Protein AF-E1X5L3-F1 (afdb_monomer_lite)

Secondary structure (DSSP, 8-state):
------HHHHHHHHHHHHHHHHHHHHHHHHHHHHHHHHHHHHHHHHHHHHHHHHHHHHHHHHHHHHHHHHHHHHHHHHTSS-HHHHHHHHHHHHHHHHHHHHHHHHHHHHHHT-TTB-HHHHHHHHHT-SB-EEETTEE-B-TTSPBPB---S-EEEEE-BSS---TTS----EEEEE----SSSS------EEEE-

Organism: Halobacteriovorax marinus (strain ATCC BAA-682 / DSM 15412 / SJ) (NCBI:txid862908)

Radius of gyration: 29.89 Å; chains: 1; bounding box: 65×26×114 Å

pLDDT: mean 73.31, std 17.83, range [34.31, 95.81]

Sequence (197 aa):
MNMKLDQRGSTQLLLCLFLLMALSGISAITVKKLIYLHKNRLRLHSLICMRKSHFFQAKFINQINSTNKHIRISYYASLLPIPSVSSAAKTSLTILKAKQQINLISFYRDIYKVEECSKVTKINIFSSSFYQLKSKFIFMRNIDHTTRVSIKKQVKFRYFTSGKLSFKTPPVIFKSSFKLDNRFDIRPKVFTKVYEL

Structure (mmCIF, N/CA/C/O backbone):
data_AF-E1X5L3-F1
#
_entry.id   AF-E1X5L3-F1
#
loop_
_atom_site.group_PDB
_atom_site.id
_atom_site.type_symbol
_atom_site.label_atom_id
_atom_site.label_alt_id
_atom_site.label_comp_id
_atom_site.label_asym_id
_atom_site.label_entity_id
_atom_site.label_seq_id
_atom_site.pdbx_PDB_ins_code
_atom_site.Cartn_x
_atom_site.Cartn_y
_atom_site.Cartn_z
_atom_site.occupancy
_atom_site.B_iso_or_equiv
_atom_site.auth_seq_id
_atom_site.auth_comp_id
_atom_site.auth_asym_id
_atom_site.auth_atom_id
_atom_site.pdbx_PDB_model_num
ATOM 1 N N . MET A 1 1 ? -47.637 0.386 80.414 1.00 36.91 1 MET A N 1
ATOM 2 C CA . MET A 1 1 ? -46.289 0.924 80.133 1.00 36.91 1 MET A CA 1
ATOM 3 C C . MET A 1 1 ? -46.169 1.048 78.616 1.00 36.91 1 MET A C 1
ATOM 5 O O . MET A 1 1 ? -45.872 0.071 77.947 1.00 36.91 1 MET A O 1
ATOM 9 N N . ASN A 1 2 ? -46.565 2.196 78.055 1.00 36.69 2 ASN A N 1
ATOM 10 C CA . ASN A 1 2 ? -46.566 2.414 76.604 1.00 36.69 2 ASN A CA 1
ATOM 11 C C . ASN A 1 2 ? -45.150 2.779 76.156 1.00 36.69 2 ASN A C 1
ATOM 13 O O . ASN A 1 2 ? -44.706 3.905 76.377 1.00 36.69 2 ASN A O 1
ATOM 17 N N . MET A 1 3 ? -44.443 1.837 75.529 1.00 40.88 3 MET A N 1
ATOM 18 C CA . MET A 1 3 ? -43.225 2.149 74.783 1.00 40.88 3 MET A CA 1
ATOM 19 C C . MET A 1 3 ? -43.617 3.001 73.572 1.00 40.88 3 MET A C 1
ATOM 21 O O . MET A 1 3 ? -44.202 2.503 72.612 1.00 40.88 3 MET A O 1
ATOM 25 N N . LYS A 1 4 ? -43.311 4.302 73.615 1.00 45.94 4 LYS A N 1
ATOM 26 C CA . LYS A 1 4 ? -43.260 5.127 72.404 1.00 45.94 4 LYS A CA 1
ATOM 27 C C . LYS A 1 4 ? -42.078 4.623 71.577 1.00 45.94 4 LYS A C 1
ATOM 29 O O . LYS A 1 4 ? -40.933 4.892 71.919 1.00 45.94 4 LYS A O 1
ATOM 34 N N . LEU A 1 5 ? -42.364 3.844 70.535 1.00 54.50 5 LEU A N 1
ATOM 35 C CA . LEU A 1 5 ? -41.366 3.445 69.548 1.00 54.50 5 LEU A CA 1
ATOM 36 C C . LEU A 1 5 ? -40.806 4.698 68.869 1.00 54.50 5 LEU A C 1
ATOM 38 O O . LEU A 1 5 ? -41.554 5.494 68.299 1.00 54.50 5 LEU A O 1
ATOM 42 N N . ASP A 1 6 ? -39.488 4.849 68.930 1.00 55.88 6 ASP A N 1
ATOM 43 C CA . ASP A 1 6 ? -38.720 5.942 68.338 1.00 55.88 6 ASP A CA 1
ATOM 44 C C . ASP A 1 6 ? -38.686 5.801 66.799 1.00 55.88 6 ASP A C 1
ATOM 46 O O . ASP A 1 6 ? -37.698 5.421 66.173 1.00 55.88 6 ASP A O 1
ATOM 50 N N . GLN A 1 7 ? -39.830 6.035 66.153 1.00 56.09 7 GLN A N 1
ATOM 51 C CA . GLN A 1 7 ? -40.018 5.817 64.714 1.00 56.09 7 GLN A CA 1
ATOM 52 C C . GLN A 1 7 ? -39.235 6.814 63.841 1.00 56.09 7 GLN A C 1
ATOM 54 O O . GLN A 1 7 ? -38.927 6.504 62.690 1.00 56.09 7 GLN A O 1
ATOM 59 N N . ARG A 1 8 ? -38.857 7.986 64.378 1.00 57.69 8 ARG A N 1
ATOM 60 C CA . ARG A 1 8 ? -38.196 9.061 63.612 1.00 57.69 8 ARG A CA 1
ATOM 61 C C . ARG A 1 8 ? -36.804 8.663 63.100 1.00 57.69 8 ARG A C 1
ATOM 63 O O . ARG A 1 8 ? -36.499 8.915 61.933 1.00 57.69 8 ARG A O 1
ATOM 70 N N . GLY A 1 9 ? -36.001 7.980 63.922 1.00 59.72 9 GLY A N 1
ATOM 71 C CA . GLY A 1 9 ? -34.661 7.511 63.536 1.00 59.72 9 GLY A CA 1
ATOM 72 C C . GLY A 1 9 ? -34.690 6.374 62.507 1.00 59.72 9 GLY A C 1
ATOM 73 O O . GLY A 1 9 ? -33.891 6.354 61.572 1.00 59.72 9 GLY A O 1
ATOM 74 N N . SER A 1 10 ? -35.672 5.471 62.619 1.00 66.31 10 SER A N 1
ATOM 75 C CA . SER A 1 10 ? -35.870 4.362 61.675 1.00 66.31 10 SER A CA 1
ATOM 76 C C . SER A 1 10 ? -36.273 4.861 60.284 1.00 66.31 10 SER A C 1
ATOM 78 O O . SER A 1 10 ? -35.699 4.430 59.284 1.00 66.31 10 SER A O 1
ATOM 80 N N . THR A 1 11 ? -37.181 5.842 60.204 1.00 72.06 11 THR A N 1
ATOM 81 C CA . THR A 1 11 ? -37.596 6.427 58.919 1.00 72.06 11 THR A CA 1
ATOM 82 C C . THR A 1 11 ? -36.478 7.204 58.224 1.00 72.06 11 THR A C 1
ATOM 84 O O . THR A 1 11 ? -36.368 7.128 57.003 1.00 72.06 11 THR A O 1
ATOM 87 N N . GLN A 1 12 ? -35.606 7.896 58.969 1.00 76.19 12 GLN A N 1
ATOM 88 C CA . GLN A 1 12 ? -34.450 8.598 58.395 1.00 76.19 12 GLN A CA 1
ATOM 89 C C . GLN A 1 12 ? -33.398 7.633 57.842 1.00 76.19 12 GLN A C 1
ATOM 91 O O . GLN A 1 12 ? -32.874 7.864 56.752 1.00 76.19 12 GLN A O 1
ATOM 96 N N . LEU A 1 13 ? -33.124 6.529 58.545 1.00 75.50 13 LEU A N 1
ATOM 97 C CA . LEU A 1 13 ? -32.227 5.477 58.059 1.00 75.50 13 LEU A CA 1
ATOM 98 C C . LEU A 1 13 ? -32.749 4.842 56.767 1.00 75.50 13 LEU A C 1
ATOM 100 O O . LEU A 1 13 ? -31.985 4.663 55.821 1.00 75.50 13 LEU A O 1
ATOM 104 N N . LEU A 1 14 ? -34.051 4.561 56.702 1.00 80.31 14 LEU A N 1
ATOM 105 C CA . LEU A 1 14 ? -34.701 3.968 55.532 1.00 80.31 14 LEU A CA 1
ATOM 106 C C . LEU A 1 14 ? -34.664 4.923 54.325 1.00 80.31 14 LEU A C 1
ATOM 108 O O . LEU A 1 14 ? -34.368 4.500 53.206 1.00 80.31 14 LEU A O 1
ATOM 112 N N . LEU A 1 15 ? -34.869 6.224 54.559 1.00 83.44 15 LEU A N 1
ATOM 113 C CA . LEU A 1 15 ? -34.783 7.261 53.529 1.00 83.44 15 LEU A CA 1
ATOM 114 C C . LEU A 1 15 ? -33.346 7.439 53.014 1.00 83.44 15 LEU A C 1
ATOM 116 O O . LEU A 1 15 ? -33.141 7.505 51.805 1.00 83.44 15 LEU A O 1
ATOM 120 N N . CYS A 1 16 ? -32.346 7.426 53.905 1.00 82.81 16 CYS A N 1
ATOM 121 C CA . CYS A 1 16 ? -30.925 7.419 53.535 1.00 82.81 16 CYS A CA 1
ATOM 122 C C . CYS A 1 16 ? -30.548 6.177 52.718 1.00 82.81 16 CYS A C 1
ATOM 124 O O . CYS A 1 16 ? -29.822 6.292 51.731 1.00 82.81 16 CYS A O 1
ATOM 126 N N . LEU A 1 17 ? -31.064 5.000 53.088 1.00 83.19 17 LEU A N 1
ATOM 127 C CA . LEU A 1 17 ? -30.819 3.756 52.359 1.00 83.19 17 LEU A CA 1
ATOM 128 C C . LEU A 1 17 ? -31.402 3.819 50.940 1.00 83.19 17 LEU A C 1
ATOM 130 O O . LEU A 1 17 ? -30.717 3.473 49.978 1.00 83.19 17 LEU A O 1
ATOM 134 N N . PHE A 1 18 ? -32.635 4.319 50.793 1.00 85.50 18 PHE A N 1
ATOM 135 C CA . PHE A 1 18 ? -33.251 4.548 49.483 1.00 85.50 18 PHE A CA 1
ATOM 136 C C . PHE A 1 18 ? -32.476 5.569 48.654 1.00 85.50 18 PHE A C 1
ATOM 138 O O . PHE A 1 18 ? -32.279 5.349 47.460 1.00 85.50 18 PHE A O 1
ATOM 145 N N . LEU A 1 19 ? -31.997 6.653 49.271 1.00 86.44 19 LEU A N 1
ATOM 146 C CA . LEU A 1 19 ? -31.211 7.671 48.578 1.00 86.44 19 LEU A CA 1
ATOM 147 C C . LEU A 1 19 ? -29.878 7.103 48.080 1.00 86.44 19 LEU A C 1
ATOM 149 O O . LEU A 1 19 ? -29.518 7.327 46.929 1.00 86.44 19 LEU A O 1
ATOM 153 N N . LEU A 1 20 ? -29.181 6.313 48.903 1.00 86.19 20 LEU A N 1
ATOM 154 C CA . LEU A 1 20 ? -27.943 5.617 48.532 1.00 86.19 20 LEU A CA 1
ATOM 155 C C . LEU A 1 20 ? -28.173 4.585 47.419 1.00 86.19 20 LEU A C 1
ATOM 157 O O . LEU A 1 20 ? -27.380 4.504 46.478 1.00 86.19 20 LEU A O 1
ATOM 161 N N . MET A 1 21 ? -29.269 3.825 47.477 1.00 84.38 21 MET A N 1
ATOM 162 C CA . MET A 1 21 ? -29.649 2.873 46.425 1.00 84.38 21 MET A CA 1
ATOM 163 C C . MET A 1 21 ? -30.023 3.580 45.115 1.00 84.38 21 MET A C 1
ATOM 165 O O . MET A 1 21 ? -29.607 3.155 44.038 1.00 84.38 21 MET A O 1
ATOM 169 N N . ALA A 1 22 ? -30.731 4.708 45.185 1.00 82.69 22 ALA A N 1
ATOM 170 C CA . ALA A 1 22 ? -31.053 5.519 44.015 1.00 82.69 22 ALA A CA 1
ATOM 171 C C . ALA A 1 22 ? -29.793 6.156 43.401 1.00 82.69 22 ALA A C 1
ATOM 173 O O . ALA A 1 22 ? -29.593 6.072 42.188 1.00 82.69 22 ALA A O 1
ATOM 174 N N . LEU A 1 23 ? -28.899 6.729 44.218 1.00 84.12 23 LEU A N 1
ATOM 175 C CA . LEU A 1 23 ? -27.640 7.322 43.750 1.00 84.12 23 LEU A CA 1
ATOM 176 C C . LEU A 1 23 ? -26.708 6.270 43.132 1.00 84.12 23 LEU A C 1
ATOM 178 O O . LEU A 1 23 ? -26.109 6.506 42.079 1.00 84.12 23 LEU A O 1
ATOM 182 N N . SER A 1 24 ? -26.587 5.097 43.759 1.00 83.50 24 SER A N 1
ATOM 183 C CA . SER A 1 24 ? -25.789 3.982 43.228 1.00 83.50 24 SER A CA 1
ATOM 184 C C . SER A 1 24 ? -26.387 3.418 41.933 1.00 83.50 24 SER A C 1
ATOM 186 O O . SER A 1 24 ? -25.654 3.167 40.978 1.00 83.50 24 SER A O 1
ATOM 188 N N . GLY A 1 25 ? -27.716 3.324 41.829 1.00 82.88 25 GLY A N 1
ATOM 189 C CA . GLY A 1 25 ? -28.404 2.944 40.594 1.00 82.88 25 GLY A CA 1
ATOM 190 C C . GLY A 1 25 ? -28.170 3.936 39.448 1.00 82.88 25 GLY A C 1
ATOM 191 O O . GLY A 1 25 ? -27.780 3.540 38.346 1.00 82.88 25 GLY A O 1
ATOM 192 N N . ILE A 1 26 ? -28.341 5.239 39.699 1.00 85.19 26 ILE A N 1
ATOM 193 C CA . ILE A 1 26 ? -28.130 6.299 38.696 1.00 85.19 26 ILE A CA 1
ATOM 194 C C . ILE A 1 26 ? -26.655 6.364 38.270 1.00 85.19 26 ILE A C 1
ATOM 196 O O . ILE A 1 26 ? -26.355 6.468 37.074 1.00 85.19 26 ILE A O 1
ATOM 200 N N . SER A 1 27 ? -25.721 6.258 39.218 1.00 79.44 27 SER A N 1
ATOM 201 C CA . SER A 1 27 ? -24.283 6.235 38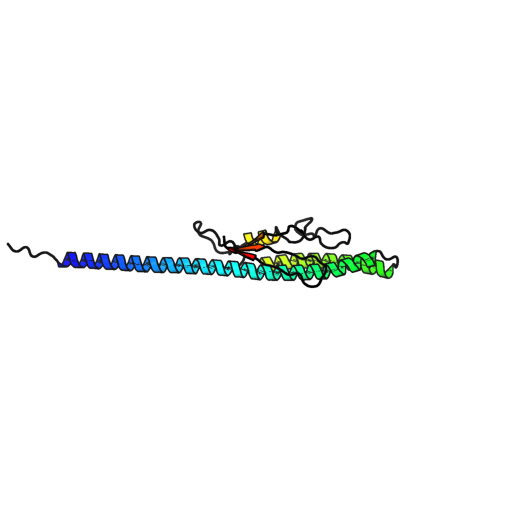.916 1.00 79.44 27 SER A CA 1
ATOM 202 C C . SER A 1 27 ? -23.887 4.993 38.108 1.00 79.44 27 SER A C 1
ATOM 204 O O . SER A 1 27 ? -23.177 5.115 37.110 1.00 79.44 27 SER A O 1
ATOM 206 N N . ALA A 1 28 ? -24.426 3.810 38.414 1.00 81.94 28 ALA A N 1
ATOM 207 C CA . ALA A 1 28 ? -24.197 2.608 37.612 1.00 81.94 28 ALA A CA 1
ATOM 208 C C . ALA A 1 28 ? -24.713 2.755 36.165 1.00 81.94 28 ALA A C 1
ATOM 210 O O . ALA A 1 28 ? -24.016 2.395 35.209 1.00 81.94 28 ALA A O 1
ATOM 211 N N . ILE A 1 29 ? -25.908 3.330 35.972 1.00 82.94 29 ILE A N 1
ATOM 212 C CA . ILE A 1 29 ? -26.491 3.567 34.639 1.00 82.94 29 ILE A CA 1
ATOM 213 C C . ILE A 1 29 ? -25.656 4.576 33.840 1.00 82.94 29 ILE A C 1
ATOM 215 O O . ILE A 1 29 ? -25.380 4.357 32.655 1.00 82.94 29 ILE A O 1
ATOM 219 N N . THR A 1 30 ? -25.245 5.679 34.465 1.00 80.25 30 THR A N 1
ATOM 220 C CA . THR A 1 30 ? -24.438 6.723 33.813 1.00 80.25 30 THR A CA 1
ATOM 221 C C . THR A 1 30 ? -23.048 6.214 33.441 1.00 80.25 30 THR A C 1
ATOM 223 O O . THR A 1 30 ? -22.630 6.403 32.297 1.00 80.25 30 THR A O 1
ATOM 226 N N . VAL A 1 31 ? -22.376 5.469 34.327 1.00 78.19 31 VAL A N 1
ATOM 227 C CA . VAL A 1 31 ? -21.096 4.801 34.031 1.00 78.19 31 VAL A CA 1
ATOM 228 C C . VAL A 1 31 ? -21.248 3.820 32.865 1.00 78.19 31 VAL A C 1
ATOM 230 O O . VAL A 1 31 ? -20.445 3.847 31.931 1.00 78.19 31 VAL A O 1
ATOM 233 N N . LYS A 1 32 ? -22.314 3.007 32.838 1.00 79.06 32 LYS A N 1
ATOM 234 C CA . LYS A 1 32 ? -22.588 2.080 31.726 1.00 79.06 32 LYS A CA 1
ATOM 235 C C . LYS A 1 32 ? -22.778 2.812 30.391 1.00 79.06 32 LYS A C 1
ATOM 237 O O . LYS A 1 32 ? -22.215 2.388 29.379 1.00 79.06 32 LYS A O 1
ATOM 242 N N . LYS A 1 33 ? -23.525 3.924 30.372 1.00 79.62 33 LYS A N 1
ATOM 243 C CA . LYS A 1 33 ? -23.703 4.764 29.171 1.00 79.62 33 LYS A CA 1
ATOM 244 C C . LYS A 1 33 ? -22.386 5.402 28.713 1.00 79.62 33 LYS A C 1
ATOM 246 O O . LYS A 1 33 ? -22.101 5.391 27.517 1.00 79.62 33 LYS A O 1
ATOM 251 N N . LEU A 1 34 ? -21.565 5.895 29.642 1.00 75.06 34 LEU A N 1
ATOM 252 C CA . LEU A 1 34 ? -20.234 6.447 29.361 1.00 75.06 34 LEU A CA 1
ATOM 253 C C . LEU A 1 34 ? -19.298 5.408 28.730 1.00 75.06 34 LEU A C 1
ATOM 255 O O . LEU A 1 34 ? -18.660 5.696 27.717 1.00 75.06 34 LEU A O 1
ATOM 259 N N . ILE A 1 35 ? -19.265 4.186 29.271 1.00 75.88 35 ILE A N 1
ATOM 260 C CA . ILE A 1 35 ? -18.484 3.071 28.711 1.00 75.88 35 ILE A CA 1
ATOM 261 C C . ILE A 1 35 ? -18.945 2.757 27.280 1.00 75.88 35 ILE A C 1
ATOM 263 O O . ILE A 1 35 ? -18.114 2.608 26.380 1.00 75.88 35 ILE A O 1
ATOM 267 N N . TYR A 1 36 ? -20.259 2.693 27.045 1.00 75.56 36 TYR A N 1
ATOM 268 C CA . TYR A 1 36 ? -20.819 2.426 25.718 1.00 75.56 36 TYR A CA 1
ATOM 269 C C . TYR A 1 36 ? -20.461 3.523 24.702 1.00 75.56 36 TYR A C 1
ATOM 271 O O . TYR A 1 36 ? -20.018 3.226 23.590 1.00 75.56 36 TYR A O 1
ATOM 279 N N . LEU A 1 37 ? -20.579 4.793 25.095 1.00 75.25 37 LEU A N 1
ATOM 280 C CA . LEU A 1 37 ? -20.229 5.937 24.253 1.00 75.25 37 LEU A CA 1
ATOM 281 C C . LEU A 1 37 ? -18.731 5.949 23.921 1.00 75.25 37 LEU A C 1
ATOM 283 O O . LEU A 1 37 ? -18.356 6.143 22.763 1.00 75.25 37 LEU A O 1
ATOM 287 N N . HIS A 1 38 ? -17.873 5.663 24.904 1.00 76.31 38 HIS A N 1
ATOM 288 C CA . HIS A 1 38 ? -16.433 5.545 24.692 1.00 76.31 38 HIS A CA 1
ATOM 289 C C . HIS A 1 38 ? -16.093 4.415 23.707 1.00 76.31 38 HIS A C 1
ATOM 291 O O . HIS A 1 38 ? -15.350 4.636 22.748 1.00 76.31 38 HIS A O 1
ATOM 297 N N . LYS A 1 39 ? -16.697 3.230 23.874 1.00 71.12 39 LYS A N 1
ATOM 298 C CA . LYS A 1 39 ? -16.517 2.088 22.961 1.00 71.12 39 LYS A CA 1
ATOM 299 C C . LYS A 1 39 ? -16.941 2.432 21.528 1.00 71.12 39 LYS A C 1
ATOM 301 O O . LYS A 1 39 ? -16.201 2.144 20.587 1.00 71.12 39 LYS A O 1
ATOM 306 N N . ASN A 1 40 ? -18.080 3.102 21.355 1.00 72.38 40 ASN A N 1
ATOM 307 C CA . ASN A 1 40 ? -18.564 3.521 20.037 1.00 72.38 40 ASN A CA 1
ATOM 308 C C . ASN A 1 40 ? -17.672 4.579 19.384 1.00 72.38 4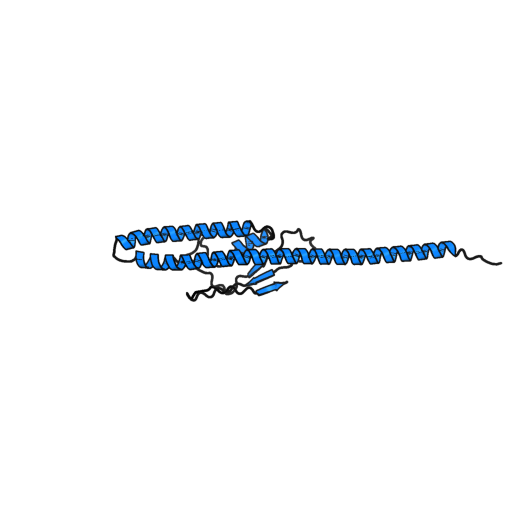0 ASN A C 1
ATOM 310 O O . ASN A 1 40 ? -17.418 4.507 18.182 1.00 72.38 40 ASN A O 1
ATOM 314 N N . ARG A 1 41 ? -17.131 5.521 20.163 1.00 76.88 41 ARG A N 1
ATOM 315 C CA . ARG A 1 41 ? -16.164 6.503 19.661 1.00 76.88 41 ARG A CA 1
ATOM 316 C C . ARG A 1 41 ? -14.885 5.825 19.169 1.00 76.88 41 ARG A C 1
ATOM 318 O O . ARG A 1 41 ? -14.412 6.135 18.077 1.00 76.88 41 ARG A O 1
ATOM 325 N N . LEU A 1 42 ? -14.348 4.866 19.926 1.00 70.81 42 LEU A N 1
ATOM 326 C CA . LEU A 1 42 ? -13.178 4.081 19.510 1.00 70.81 42 LEU A CA 1
ATOM 327 C C . LEU A 1 42 ? -13.455 3.295 18.219 1.00 70.81 42 LEU A C 1
ATOM 329 O O . LEU A 1 42 ? -12.643 3.338 17.293 1.00 70.81 42 LEU A O 1
ATOM 333 N N . ARG A 1 43 ? -14.624 2.648 18.129 1.00 67.81 43 ARG A N 1
ATOM 334 C CA . ARG A 1 43 ? -15.085 1.929 16.932 1.00 67.81 43 ARG A CA 1
ATOM 335 C C . ARG A 1 43 ? -15.151 2.845 15.709 1.00 67.81 43 ARG A C 1
ATOM 337 O O . ARG A 1 43 ? -14.641 2.486 14.648 1.00 67.81 43 ARG A O 1
ATOM 344 N N . LEU A 1 44 ? -15.726 4.036 15.864 1.00 76.12 44 LEU A N 1
ATOM 345 C CA . LEU A 1 44 ? -15.814 5.036 14.803 1.00 76.12 44 LEU A CA 1
ATOM 346 C C . LEU A 1 44 ? -14.423 5.469 14.317 1.00 76.12 44 LEU A C 1
ATOM 348 O O . LEU A 1 44 ? -14.178 5.467 13.113 1.00 76.12 44 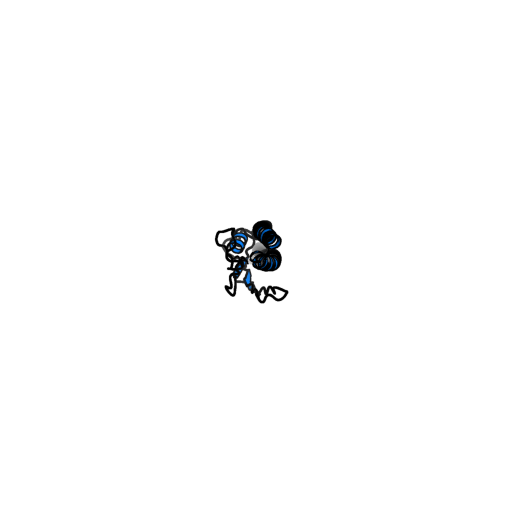LEU A O 1
ATOM 352 N N . HIS A 1 45 ? -13.486 5.765 15.224 1.00 76.75 45 HIS A N 1
ATOM 353 C CA . HIS A 1 45 ? -12.114 6.126 14.843 1.00 76.75 45 HIS A CA 1
ATOM 354 C C . HIS A 1 45 ? -11.408 5.008 14.068 1.00 76.75 45 HIS A C 1
ATOM 356 O O . HIS A 1 45 ? -10.758 5.273 13.056 1.00 76.75 45 HIS A O 1
ATOM 362 N N . SER A 1 46 ? -11.563 3.749 14.486 1.00 72.25 46 SER A N 1
ATOM 363 C CA . SER A 1 46 ? -10.988 2.617 13.755 1.00 72.25 46 SER A CA 1
ATOM 364 C C . SER A 1 46 ? -11.615 2.432 12.366 1.00 72.25 46 SER A C 1
ATOM 366 O O . SER A 1 46 ? -10.885 2.157 11.412 1.00 72.25 46 SER A O 1
ATOM 368 N N . LEU A 1 47 ? -12.924 2.662 12.212 1.00 74.81 47 LEU A N 1
ATOM 369 C CA . LEU A 1 47 ? -13.594 2.662 10.904 1.00 74.81 47 LEU A CA 1
ATOM 370 C C . LEU A 1 47 ? -13.105 3.801 9.998 1.00 74.81 47 LEU A C 1
ATOM 372 O O . LEU A 1 47 ? -12.848 3.574 8.814 1.00 74.81 47 LEU A O 1
ATOM 376 N N . ILE A 1 48 ? -12.933 5.009 10.542 1.00 82.88 48 ILE A N 1
ATOM 377 C CA . ILE A 1 48 ? -12.400 6.163 9.802 1.00 82.88 48 ILE A CA 1
ATOM 378 C C . ILE A 1 48 ? -10.968 5.878 9.341 1.00 82.88 48 ILE A C 1
ATOM 380 O O . ILE A 1 48 ? -10.660 6.051 8.159 1.00 82.88 48 ILE A O 1
ATOM 384 N N . CYS A 1 49 ? -10.115 5.371 10.236 1.00 82.75 49 CYS A N 1
ATOM 385 C CA . CYS A 1 49 ? -8.755 4.944 9.910 1.00 82.75 49 CYS A CA 1
ATOM 386 C C . CYS A 1 49 ? -8.746 3.916 8.767 1.00 82.75 49 CYS A C 1
ATOM 388 O O . CYS A 1 49 ? -8.000 4.075 7.795 1.00 82.75 49 CYS A O 1
ATOM 390 N N . MET A 1 50 ? -9.603 2.892 8.846 1.00 80.12 50 MET A N 1
ATOM 391 C CA . MET A 1 50 ? -9.729 1.873 7.805 1.00 80.12 50 MET A CA 1
ATOM 392 C C . MET A 1 50 ? -10.131 2.495 6.464 1.00 80.12 50 MET A C 1
ATOM 394 O O . MET A 1 50 ? -9.470 2.261 5.454 1.00 80.12 50 MET A O 1
ATOM 398 N N . ARG A 1 51 ? -11.179 3.327 6.446 1.00 81.19 51 ARG A N 1
ATOM 399 C CA . ARG A 1 51 ? -11.701 3.941 5.218 1.00 81.19 51 ARG A CA 1
ATOM 400 C C . ARG A 1 51 ? -10.683 4.872 4.558 1.00 81.19 51 ARG A C 1
ATOM 402 O O . ARG A 1 51 ? -10.477 4.769 3.350 1.00 81.19 51 ARG A O 1
ATOM 409 N N . LYS A 1 52 ? -10.003 5.724 5.336 1.00 86.81 52 LYS A N 1
ATOM 410 C CA . LYS A 1 52 ? -8.923 6.594 4.835 1.00 86.81 52 LYS A CA 1
ATOM 411 C C . LYS A 1 52 ? -7.753 5.773 4.289 1.00 86.81 52 LYS A C 1
ATOM 413 O O . LYS A 1 52 ? -7.273 6.037 3.191 1.00 86.81 52 LYS A O 1
ATOM 418 N N . SER A 1 53 ? -7.340 4.731 5.007 1.00 84.38 53 SER A N 1
ATOM 419 C CA . SER A 1 53 ? -6.253 3.852 4.563 1.00 84.38 53 SER A CA 1
ATOM 420 C C . SER A 1 53 ? -6.592 3.126 3.262 1.00 84.38 53 SER A C 1
ATOM 422 O O . SER A 1 53 ? -5.769 3.088 2.350 1.00 84.38 53 SER A O 1
ATOM 424 N N . HIS A 1 54 ? -7.812 2.596 3.139 1.00 81.25 54 HIS A N 1
ATOM 425 C CA . HIS A 1 54 ? -8.281 1.947 1.915 1.00 81.25 54 HIS A CA 1
ATOM 426 C C . HIS A 1 54 ? -8.314 2.907 0.729 1.00 81.25 54 HIS A C 1
ATOM 428 O O . HIS A 1 54 ? -7.929 2.521 -0.373 1.00 81.25 54 HIS A O 1
ATOM 434 N N . PHE A 1 55 ? -8.735 4.154 0.947 1.00 86.44 55 PHE A N 1
ATOM 435 C CA . PHE A 1 55 ? -8.717 5.182 -0.088 1.00 86.44 55 PHE A CA 1
ATOM 436 C C . PHE A 1 55 ? -7.297 5.412 -0.626 1.00 86.44 55 PHE A C 1
ATOM 438 O O . PHE A 1 55 ? -7.079 5.342 -1.838 1.00 86.44 55 PHE A O 1
ATOM 445 N N . PHE A 1 56 ? -6.311 5.602 0.258 1.00 88.38 56 PHE A N 1
ATOM 446 C CA . PHE A 1 56 ? -4.915 5.780 -0.155 1.00 88.38 56 PHE A CA 1
ATOM 447 C C . PHE A 1 56 ? -4.330 4.530 -0.817 1.00 88.38 56 PHE A C 1
ATOM 449 O O . PHE A 1 56 ? -3.635 4.645 -1.824 1.00 88.38 56 PHE A O 1
ATOM 456 N N . GLN A 1 57 ? -4.650 3.337 -0.310 1.00 83.62 57 GLN A N 1
ATOM 457 C CA . GLN A 1 57 ? -4.234 2.071 -0.918 1.00 83.62 57 GLN A CA 1
ATOM 458 C C . GLN A 1 57 ? -4.797 1.917 -2.335 1.00 83.62 57 GLN A C 1
ATOM 460 O O . GLN A 1 57 ? -4.042 1.624 -3.258 1.00 83.62 57 GLN A O 1
ATOM 465 N N . ALA A 1 58 ? -6.094 2.161 -2.535 1.00 81.62 58 ALA A N 1
ATOM 466 C CA . ALA A 1 58 ? -6.729 2.079 -3.848 1.00 81.62 58 ALA A CA 1
ATOM 467 C C . ALA A 1 58 ? -6.143 3.106 -4.830 1.00 81.62 58 ALA A C 1
ATOM 469 O O . ALA A 1 58 ? -5.806 2.758 -5.963 1.00 81.62 58 ALA A O 1
ATOM 470 N N . LYS A 1 59 ? -5.947 4.354 -4.382 1.00 86.88 59 LYS A N 1
ATOM 471 C CA . LYS A 1 59 ? -5.308 5.410 -5.181 1.00 86.88 59 LYS A CA 1
ATOM 472 C C . LYS A 1 59 ? -3.903 4.999 -5.624 1.00 86.88 59 LYS A C 1
ATOM 474 O O . LYS A 1 59 ? -3.573 5.109 -6.804 1.00 86.88 59 LYS A O 1
ATOM 479 N N . PHE A 1 60 ? -3.103 4.489 -4.696 1.00 87.62 60 PHE A N 1
ATOM 480 C CA . PHE A 1 60 ? -1.749 4.030 -4.972 1.00 87.62 60 PHE A CA 1
ATOM 481 C C . PHE A 1 60 ? -1.723 2.831 -5.934 1.00 87.62 60 PHE A C 1
ATOM 483 O O . PHE A 1 60 ? -0.944 2.820 -6.887 1.00 87.62 60 PHE A O 1
ATOM 490 N N . ILE A 1 61 ? -2.620 1.855 -5.756 1.00 82.56 61 ILE A N 1
ATOM 491 C CA . ILE A 1 61 ? -2.757 0.712 -6.671 1.00 82.56 61 ILE A CA 1
ATOM 492 C C . ILE A 1 61 ? -3.059 1.186 -8.096 1.00 82.56 61 ILE A C 1
ATOM 494 O O . ILE A 1 61 ? -2.395 0.755 -9.038 1.00 82.56 61 ILE A O 1
ATOM 498 N N . ASN A 1 62 ? -3.997 2.121 -8.256 1.00 83.12 62 ASN A N 1
ATOM 499 C CA . ASN A 1 62 ? -4.342 2.680 -9.563 1.00 83.12 62 ASN A CA 1
ATOM 500 C C . ASN A 1 62 ? -3.142 3.369 -10.230 1.00 83.12 62 ASN A C 1
ATOM 502 O O . ASN A 1 62 ? -2.881 3.152 -11.414 1.00 83.12 62 ASN A O 1
ATOM 506 N N . GLN A 1 63 ? -2.375 4.154 -9.468 1.00 87.88 63 GLN A N 1
ATOM 507 C CA . GLN A 1 63 ? -1.171 4.826 -9.967 1.00 87.88 63 GLN A CA 1
ATOM 508 C C . GLN A 1 63 ? -0.094 3.831 -10.420 1.00 87.88 63 GLN A C 1
ATOM 510 O O . GLN A 1 63 ? 0.512 4.013 -11.482 1.00 87.88 63 GLN A O 1
ATOM 515 N N . ILE A 1 64 ? 0.145 2.768 -9.646 1.00 87.06 64 ILE A N 1
ATOM 516 C CA . ILE A 1 64 ? 1.117 1.729 -10.003 1.00 87.06 64 ILE A CA 1
ATOM 517 C C . ILE A 1 64 ? 0.667 0.963 -11.243 1.00 87.06 64 ILE A C 1
ATOM 519 O O . ILE A 1 64 ? 1.486 0.779 -12.140 1.00 87.06 64 ILE A O 1
ATOM 523 N N . ASN A 1 65 ? -0.609 0.584 -11.341 1.00 82.88 65 ASN A N 1
ATOM 524 C CA . ASN A 1 65 ? -1.145 -0.125 -12.505 1.00 82.88 65 ASN A CA 1
ATOM 525 C C . ASN A 1 65 ? -1.042 0.708 -13.787 1.00 82.88 65 ASN A C 1
ATOM 527 O O . ASN A 1 65 ? -0.554 0.210 -14.803 1.00 82.88 65 ASN A O 1
ATOM 531 N N . SER A 1 66 ? -1.415 1.990 -13.730 1.00 85.75 66 SER A N 1
ATOM 532 C CA . SER A 1 66 ? -1.231 2.912 -14.857 1.00 85.75 66 SER A CA 1
ATOM 533 C C . SER A 1 66 ? 0.244 3.009 -15.257 1.00 85.75 66 SER A C 1
ATOM 535 O O . SER A 1 66 ? 0.581 2.882 -16.433 1.00 85.75 66 SER A O 1
ATOM 537 N N . THR A 1 67 ? 1.149 3.141 -14.283 1.00 89.88 67 THR A N 1
ATOM 538 C CA . THR A 1 67 ? 2.585 3.247 -14.577 1.00 89.88 67 THR A CA 1
ATOM 539 C C . THR A 1 67 ? 3.166 1.937 -15.120 1.00 89.88 67 THR A C 1
ATOM 541 O O . THR A 1 67 ? 3.983 1.972 -16.034 1.00 89.88 67 THR A O 1
ATOM 544 N N . ASN A 1 68 ? 2.718 0.777 -14.629 1.00 85.88 68 ASN A N 1
ATOM 545 C CA . ASN A 1 68 ? 3.117 -0.538 -15.140 1.00 85.88 68 ASN A CA 1
ATOM 546 C C . ASN A 1 68 ? 2.744 -0.711 -16.618 1.00 85.88 68 ASN A C 1
ATOM 548 O O . ASN A 1 68 ? 3.540 -1.271 -17.369 1.00 85.88 68 ASN A O 1
ATOM 552 N N . LYS A 1 69 ? 1.583 -0.195 -17.055 1.00 85.50 69 LYS A N 1
ATOM 553 C CA . LYS A 1 69 ? 1.198 -0.195 -18.477 1.00 85.50 69 LYS A CA 1
ATOM 554 C C . LYS A 1 69 ? 2.239 0.537 -19.328 1.00 85.50 69 LYS A C 1
ATOM 556 O O . LYS A 1 69 ? 2.703 -0.011 -20.323 1.00 85.50 69 LYS A O 1
ATOM 561 N N . HIS A 1 70 ? 2.653 1.732 -18.907 1.00 89.06 70 HIS A N 1
ATOM 562 C CA . HIS A 1 70 ? 3.683 2.498 -19.613 1.00 89.06 70 HIS A CA 1
ATOM 563 C C . HIS A 1 70 ? 5.059 1.830 -19.552 1.00 89.06 70 HIS A C 1
ATOM 565 O O . HIS A 1 70 ? 5.737 1.771 -20.568 1.00 89.06 70 HIS A O 1
ATOM 571 N N . ILE A 1 71 ? 5.448 1.260 -18.406 1.00 89.38 71 ILE A N 1
ATOM 572 C CA . ILE A 1 71 ? 6.716 0.524 -18.264 1.00 89.38 71 ILE A CA 1
ATOM 573 C C . ILE A 1 71 ? 6.780 -0.642 -19.243 1.00 89.38 71 ILE A C 1
ATOM 575 O O . ILE A 1 71 ? 7.805 -0.819 -19.891 1.00 89.38 71 ILE A O 1
ATOM 579 N N . ARG A 1 72 ? 5.693 -1.406 -19.382 1.00 87.31 72 ARG A N 1
ATOM 580 C CA . ARG A 1 72 ? 5.637 -2.535 -20.311 1.00 87.31 72 ARG A CA 1
ATOM 581 C C . ARG A 1 72 ? 5.806 -2.078 -21.762 1.00 87.31 72 ARG A C 1
ATOM 583 O O . ARG A 1 72 ? 6.583 -2.678 -22.494 1.00 87.31 72 ARG A O 1
ATOM 590 N N . ILE A 1 73 ? 5.142 -0.989 -22.157 1.00 88.19 73 ILE A N 1
ATOM 591 C CA . ILE A 1 73 ? 5.296 -0.394 -23.496 1.00 88.19 73 ILE A CA 1
ATOM 592 C C . ILE A 1 73 ? 6.742 0.075 -23.715 1.00 88.19 73 ILE A C 1
ATOM 594 O O . ILE A 1 73 ? 7.368 -0.307 -24.700 1.00 88.19 73 ILE A O 1
ATOM 598 N N . SER A 1 74 ? 7.298 0.852 -22.780 1.00 90.88 74 SER A N 1
ATOM 599 C CA . SER A 1 74 ? 8.679 1.342 -22.862 1.00 90.88 74 SER A CA 1
ATOM 600 C C . SER A 1 74 ? 9.700 0.205 -22.865 1.00 90.88 74 SER A C 1
ATOM 602 O O . SER A 1 74 ? 10.722 0.315 -23.531 1.00 90.88 74 SER A O 1
ATOM 604 N N . TYR A 1 75 ? 9.435 -0.899 -22.165 1.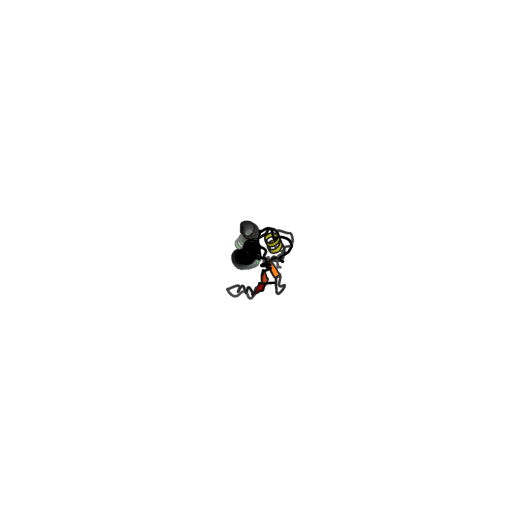00 92.44 75 TYR A N 1
ATOM 605 C CA . TYR A 1 75 ? 10.302 -2.071 -22.183 1.00 92.44 75 TYR A CA 1
ATOM 606 C C . TYR A 1 75 ? 10.381 -2.684 -23.580 1.00 92.44 75 TYR A C 1
ATOM 608 O O . TYR A 1 75 ? 11.477 -2.798 -24.120 1.00 92.44 75 TYR A O 1
ATOM 616 N N . TYR A 1 76 ? 9.248 -2.999 -24.210 1.00 92.00 76 TYR A N 1
ATOM 617 C CA . TYR A 1 76 ? 9.273 -3.557 -25.565 1.00 92.00 76 TYR A CA 1
ATOM 618 C C . TYR A 1 76 ? 9.854 -2.573 -26.587 1.00 92.00 76 TYR A C 1
ATOM 620 O O . TYR A 1 76 ? 10.655 -2.977 -27.424 1.00 92.00 76 TYR A O 1
ATOM 628 N N . ALA A 1 77 ? 9.550 -1.275 -26.471 1.00 91.56 77 ALA A N 1
ATOM 629 C CA . ALA A 1 77 ? 10.150 -0.249 -27.325 1.00 91.56 77 ALA A CA 1
ATOM 630 C C . ALA A 1 77 ? 11.678 -0.144 -27.149 1.00 91.56 77 ALA A C 1
ATOM 632 O O . ALA A 1 77 ? 12.396 0.119 -28.108 1.00 91.56 77 ALA A O 1
ATOM 633 N N . SER A 1 78 ? 12.195 -0.397 -25.941 1.00 92.88 78 SER A N 1
ATOM 634 C CA . SER A 1 78 ? 13.637 -0.382 -25.667 1.00 92.88 78 SER A CA 1
ATOM 635 C C . SER A 1 78 ? 14.408 -1.527 -26.327 1.00 92.88 78 SER A C 1
ATOM 637 O O . SER A 1 78 ? 15.619 -1.409 -26.514 1.00 92.88 78 SER A O 1
ATOM 639 N N . LEU A 1 79 ? 13.714 -2.608 -26.694 1.00 93.00 79 LEU A N 1
ATOM 640 C CA . LEU A 1 79 ? 14.284 -3.771 -27.374 1.00 93.00 79 LEU A CA 1
ATOM 641 C C . LEU A 1 79 ? 14.293 -3.623 -28.903 1.00 93.00 79 LEU A C 1
ATOM 643 O O . LEU A 1 79 ? 14.865 -4.467 -29.585 1.00 93.00 79 LEU A O 1
ATOM 647 N N . LEU A 1 80 ? 13.664 -2.576 -29.449 1.00 93.62 80 LEU A N 1
ATOM 648 C CA . LEU A 1 80 ? 13.634 -2.345 -30.891 1.00 93.62 80 LEU A CA 1
ATOM 649 C C . LEU A 1 80 ? 15.035 -2.002 -31.427 1.00 93.62 80 LEU A C 1
ATOM 651 O O . LEU A 1 80 ? 15.791 -1.298 -30.754 1.00 93.62 80 LEU A O 1
ATOM 655 N N . PRO A 1 81 ? 15.364 -2.409 -32.666 1.00 92.19 81 PRO A N 1
ATOM 656 C CA . PRO A 1 81 ? 16.673 -2.162 -33.273 1.00 92.19 81 PRO A CA 1
ATOM 657 C C . PRO A 1 81 ? 16.883 -0.705 -33.721 1.00 92.19 81 PRO A C 1
ATOM 659 O O . PRO A 1 81 ? 17.942 -0.373 -34.241 1.00 92.19 81 PRO A O 1
ATOM 662 N N . ILE A 1 82 ? 15.895 0.176 -33.532 1.00 95.38 82 ILE A N 1
ATOM 663 C CA . ILE A 1 82 ? 15.947 1.582 -33.947 1.00 95.38 82 ILE A CA 1
ATOM 664 C C . ILE A 1 82 ? 16.577 2.412 -32.812 1.00 95.38 82 ILE A C 1
ATOM 666 O O . ILE A 1 82 ? 15.933 2.575 -31.769 1.00 95.38 82 ILE A O 1
ATOM 670 N N . PRO A 1 83 ? 17.794 2.974 -32.974 1.00 92.19 83 PRO A N 1
ATOM 671 C CA . PRO A 1 83 ? 18.531 3.585 -31.862 1.00 92.19 83 PRO A CA 1
ATOM 672 C C . PRO A 1 83 ? 17.821 4.775 -31.208 1.00 92.19 83 PRO A C 1
ATOM 674 O O . PRO A 1 83 ? 17.822 4.890 -29.982 1.00 92.19 83 PRO A O 1
ATOM 677 N N . SER A 1 84 ? 17.170 5.633 -32.000 1.00 92.38 84 SER A N 1
ATOM 678 C CA . SER A 1 84 ? 16.432 6.802 -31.500 1.00 92.38 84 SER A CA 1
ATOM 679 C C . SER A 1 84 ? 15.268 6.398 -30.591 1.00 92.38 84 SER A C 1
ATOM 681 O O . SER A 1 84 ? 15.098 6.953 -29.504 1.00 92.38 84 SER A O 1
ATOM 683 N N . VAL A 1 85 ? 14.516 5.369 -30.989 1.00 92.12 85 VAL A N 1
ATOM 684 C CA . VAL A 1 85 ? 13.393 4.823 -30.217 1.00 92.12 85 VAL A CA 1
ATOM 685 C C . VAL A 1 85 ? 13.896 4.054 -28.997 1.00 92.12 85 VAL A C 1
ATOM 687 O O . VAL A 1 85 ? 13.417 4.286 -27.888 1.00 92.12 85 VAL A O 1
ATOM 690 N N . SER A 1 86 ? 14.892 3.180 -29.172 1.00 93.88 86 SER A N 1
ATOM 691 C CA . SER A 1 86 ? 15.442 2.359 -28.089 1.00 93.88 86 SER A CA 1
ATOM 692 C C . SER A 1 86 ? 16.049 3.217 -26.978 1.00 93.88 86 SER A C 1
ATOM 694 O O . SER A 1 86 ? 15.756 3.001 -25.801 1.00 93.88 86 SER A O 1
ATOM 696 N N . SER A 1 87 ? 16.847 4.229 -27.333 1.00 93.56 87 SER A N 1
ATOM 697 C CA . SER A 1 87 ? 17.481 5.133 -26.367 1.00 93.56 87 SER A CA 1
ATOM 698 C C . SER A 1 87 ? 16.444 5.945 -25.585 1.00 93.56 87 SER A C 1
ATOM 700 O O . SER A 1 87 ? 16.438 5.928 -24.350 1.00 93.56 87 SER A O 1
ATOM 702 N N . ALA A 1 88 ? 15.483 6.564 -26.282 1.00 93.94 88 ALA A N 1
ATOM 703 C CA . ALA A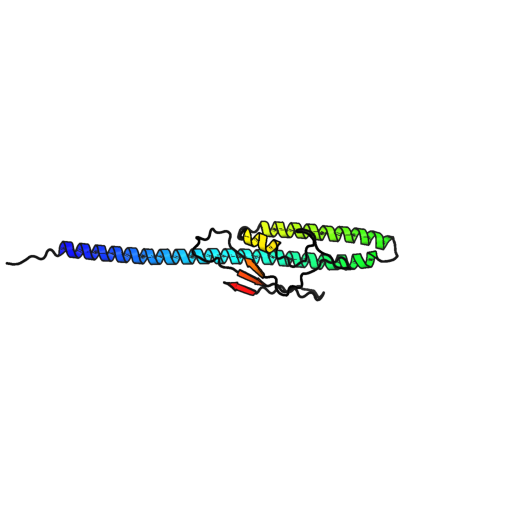 1 88 ? 14.396 7.301 -25.640 1.00 93.94 88 ALA A CA 1
ATOM 704 C C . ALA A 1 88 ? 13.553 6.399 -24.719 1.00 93.94 88 ALA A C 1
ATOM 706 O O . ALA A 1 88 ? 13.182 6.795 -23.607 1.00 93.94 88 ALA A O 1
ATOM 707 N N . ALA A 1 89 ? 13.291 5.159 -25.136 1.00 93.62 89 ALA A N 1
ATOM 708 C CA . ALA A 1 89 ? 12.541 4.186 -24.355 1.00 93.62 89 ALA A CA 1
ATOM 709 C C . ALA A 1 89 ? 13.298 3.720 -23.100 1.00 93.62 89 ALA A C 1
ATOM 711 O O . ALA A 1 89 ? 12.685 3.615 -22.036 1.00 93.62 89 ALA A O 1
ATOM 712 N N . LYS A 1 90 ? 14.621 3.507 -23.172 1.00 94.06 90 LYS A N 1
ATOM 713 C CA . LYS A 1 90 ? 15.466 3.187 -22.002 1.00 94.06 90 LYS A CA 1
ATOM 714 C C . LYS A 1 90 ? 15.438 4.312 -20.967 1.00 94.06 90 LYS A C 1
ATOM 716 O O . LYS A 1 90 ? 15.229 4.049 -19.782 1.00 94.06 90 LYS A O 1
ATOM 721 N N . THR A 1 91 ? 15.569 5.561 -21.406 1.00 94.50 91 THR A N 1
ATOM 722 C CA . THR A 1 91 ? 15.475 6.736 -20.526 1.00 94.50 91 THR A CA 1
ATOM 723 C C . THR A 1 91 ? 14.086 6.841 -19.894 1.00 94.50 91 THR A C 1
ATOM 725 O O . THR A 1 91 ? 13.961 6.966 -18.673 1.00 94.50 91 THR A O 1
ATOM 728 N N . SER A 1 92 ? 13.033 6.678 -20.699 1.00 94.56 92 SER A N 1
ATOM 729 C CA . SER A 1 92 ? 11.641 6.666 -20.229 1.00 94.56 92 SER A CA 1
ATOM 730 C C . SER A 1 92 ? 11.397 5.575 -19.185 1.00 94.56 92 SER A C 1
ATOM 732 O O . SER A 1 92 ? 10.768 5.824 -18.158 1.00 94.56 92 SER A O 1
ATOM 734 N N . LEU A 1 93 ? 11.940 4.372 -19.396 1.00 93.19 93 LEU A N 1
ATOM 735 C CA . LEU A 1 93 ? 11.843 3.250 -18.463 1.00 93.19 93 LEU A CA 1
ATOM 736 C C . LEU A 1 93 ? 12.441 3.607 -17.093 1.00 93.19 93 LEU A C 1
ATOM 738 O O . LEU A 1 93 ? 11.846 3.296 -16.059 1.00 93.19 93 LEU A O 1
ATOM 742 N N . THR A 1 94 ? 13.596 4.274 -17.072 1.00 94.56 94 THR A N 1
ATOM 743 C CA . THR A 1 94 ? 14.255 4.733 -15.840 1.00 94.56 94 THR A CA 1
ATOM 744 C C . THR A 1 94 ? 13.407 5.772 -15.108 1.00 94.56 94 THR A C 1
ATOM 746 O O . THR A 1 94 ? 13.168 5.631 -13.906 1.00 94.56 94 THR A O 1
ATOM 749 N N . ILE A 1 95 ? 12.861 6.754 -15.832 1.00 95.81 95 ILE A N 1
ATOM 750 C CA . ILE A 1 95 ? 11.980 7.790 -15.269 1.00 95.81 95 ILE A CA 1
ATOM 751 C C . ILE A 1 95 ? 10.703 7.169 -14.691 1.00 95.81 95 ILE A C 1
ATOM 753 O O . ILE A 1 95 ? 10.309 7.477 -13.566 1.00 95.81 95 ILE A O 1
ATOM 757 N N . LEU A 1 96 ? 10.064 6.249 -15.416 1.00 93.94 96 LEU A N 1
ATOM 758 C CA . LEU A 1 96 ? 8.849 5.572 -14.959 1.00 93.94 96 LEU A CA 1
ATOM 759 C C . LEU A 1 96 ? 9.108 4.716 -13.711 1.00 93.94 96 LEU A C 1
ATOM 761 O O . LEU A 1 96 ? 8.294 4.714 -12.784 1.00 93.94 96 LEU A O 1
ATOM 765 N N . LYS A 1 97 ? 10.258 4.031 -13.641 1.00 92.44 97 LYS A N 1
ATOM 766 C CA . LYS A 1 97 ? 10.687 3.301 -12.438 1.00 92.44 97 LYS A CA 1
ATOM 767 C C . LYS A 1 97 ? 10.869 4.250 -11.251 1.00 92.44 97 LYS A C 1
ATOM 769 O O . LYS A 1 97 ? 10.356 3.947 -10.174 1.00 92.44 97 LYS A O 1
ATOM 774 N N . ALA A 1 98 ? 11.535 5.389 -11.443 1.00 92.81 98 ALA A N 1
ATOM 775 C CA . ALA A 1 98 ? 11.723 6.400 -10.402 1.00 92.81 98 ALA A CA 1
ATOM 776 C C . ALA A 1 98 ? 10.384 6.993 -9.929 1.00 92.81 98 ALA A C 1
ATOM 778 O O . ALA A 1 98 ? 10.129 7.062 -8.727 1.00 92.81 98 ALA A O 1
ATOM 779 N N . LYS A 1 99 ? 9.472 7.305 -10.859 1.00 94.62 99 LYS A N 1
ATOM 780 C CA . LYS A 1 99 ? 8.109 7.769 -10.556 1.00 94.62 99 LYS A CA 1
ATOM 781 C C . LYS A 1 99 ? 7.355 6.786 -9.659 1.00 94.62 99 LYS A C 1
ATOM 783 O O . LYS A 1 99 ? 6.699 7.207 -8.710 1.00 94.62 99 LYS A O 1
ATOM 788 N N . GLN A 1 100 ? 7.467 5.478 -9.904 1.00 91.75 100 GLN A N 1
ATOM 789 C CA . GLN A 1 100 ? 6.851 4.481 -9.021 1.00 91.75 100 GLN A CA 1
ATOM 790 C C . GLN A 1 100 ? 7.443 4.496 -7.609 1.00 91.75 100 GLN A C 1
ATOM 792 O O . GLN A 1 100 ? 6.686 4.345 -6.653 1.00 91.75 100 GLN A O 1
ATOM 797 N N . GLN A 1 101 ? 8.757 4.696 -7.462 1.00 90.19 101 GLN A N 1
ATOM 798 C CA . GLN A 1 101 ? 9.380 4.804 -6.136 1.00 90.19 101 GLN A CA 1
ATOM 799 C C . GLN A 1 101 ? 8.910 6.057 -5.393 1.00 90.19 101 GLN A C 1
ATOM 801 O O . GLN A 1 101 ? 8.572 5.986 -4.215 1.00 90.19 101 GLN A O 1
ATOM 806 N N . ILE A 1 102 ? 8.798 7.190 -6.089 1.00 92.75 102 ILE A N 1
ATOM 807 C CA . ILE A 1 102 ? 8.260 8.425 -5.503 1.00 92.75 102 ILE A CA 1
ATOM 808 C C . ILE A 1 102 ? 6.807 8.217 -5.056 1.00 92.75 102 ILE A C 1
ATOM 810 O O . ILE A 1 102 ? 6.448 8.583 -3.938 1.00 92.75 102 ILE A O 1
ATOM 814 N N . ASN A 1 103 ? 5.984 7.561 -5.879 1.00 91.81 103 ASN A N 1
ATOM 815 C CA . ASN A 1 103 ? 4.603 7.236 -5.514 1.00 91.81 103 ASN A CA 1
ATOM 816 C C . ASN A 1 103 ? 4.530 6.317 -4.285 1.00 91.81 103 ASN A C 1
ATOM 818 O O . ASN A 1 103 ? 3.642 6.492 -3.454 1.00 91.81 103 ASN A O 1
ATOM 822 N N . LEU A 1 104 ? 5.462 5.365 -4.140 1.00 88.69 104 LEU A N 1
ATOM 823 C CA . LEU A 1 104 ? 5.551 4.501 -2.959 1.00 88.69 104 LEU A CA 1
ATOM 824 C C . LEU A 1 104 ? 5.840 5.313 -1.690 1.00 88.69 104 LEU A C 1
ATOM 826 O O . LEU A 1 104 ? 5.169 5.138 -0.674 1.00 88.69 104 LEU A O 1
ATOM 830 N N . ILE A 1 105 ? 6.806 6.232 -1.757 1.00 89.75 105 ILE A N 1
ATOM 831 C CA . ILE A 1 105 ? 7.158 7.117 -0.639 1.00 89.75 105 ILE A CA 1
ATOM 832 C C . ILE A 1 105 ? 5.978 8.034 -0.291 1.00 89.75 105 ILE A C 1
ATOM 834 O O . ILE A 1 105 ? 5.634 8.177 0.883 1.00 89.75 105 ILE A O 1
ATOM 838 N N . SER A 1 106 ? 5.318 8.612 -1.301 1.00 92.06 106 SER A N 1
ATOM 839 C CA . SER A 1 106 ? 4.126 9.443 -1.109 1.00 92.06 106 SER A CA 1
ATOM 840 C C . SER A 1 106 ? 3.003 8.663 -0.434 1.00 92.06 106 SER A C 1
ATOM 842 O O . SER A 1 106 ? 2.417 9.156 0.524 1.00 92.06 106 SER A O 1
ATOM 844 N N . PHE A 1 107 ? 2.740 7.430 -0.874 1.00 90.44 107 PHE A N 1
ATOM 845 C CA . PHE A 1 107 ? 1.739 6.561 -0.260 1.00 90.44 107 PHE A CA 1
ATOM 846 C C . PHE A 1 107 ? 2.022 6.333 1.230 1.00 90.44 107 PHE A C 1
ATOM 848 O O . PHE A 1 107 ? 1.125 6.483 2.061 1.00 90.44 107 PHE A O 1
ATOM 855 N N . TYR A 1 108 ? 3.269 6.029 1.598 1.00 87.62 108 TYR A N 1
ATOM 856 C CA . TYR A 1 108 ? 3.626 5.851 3.006 1.00 87.62 108 TYR A CA 1
ATOM 857 C C . TYR A 1 108 ? 3.495 7.140 3.816 1.00 87.62 108 TYR A C 1
ATOM 859 O O . TYR A 1 108 ? 3.004 7.097 4.946 1.00 87.62 108 TYR A O 1
ATOM 867 N N . ARG A 1 109 ? 3.863 8.289 3.240 1.00 90.75 109 ARG A N 1
ATOM 868 C CA . ARG A 1 109 ? 3.656 9.601 3.866 1.00 90.75 109 ARG A CA 1
ATOM 869 C C . ARG A 1 109 ? 2.169 9.875 4.106 1.00 90.75 109 ARG A C 1
ATOM 871 O O . ARG A 1 109 ? 1.816 10.343 5.185 1.00 90.75 109 ARG A O 1
ATOM 878 N N . ASP A 1 110 ? 1.309 9.556 3.145 1.00 91.38 110 ASP A N 1
ATOM 879 C CA . ASP A 1 110 ? -0.137 9.763 3.248 1.00 91.38 110 ASP A CA 1
ATOM 880 C C . ASP A 1 110 ? -0.767 8.865 4.324 1.00 91.38 110 ASP A C 1
ATOM 882 O O . ASP A 1 110 ? -1.536 9.350 5.152 1.00 91.38 110 ASP A O 1
ATOM 886 N N . ILE A 1 111 ? -0.373 7.587 4.403 1.00 87.75 111 ILE A N 1
ATOM 887 C CA . ILE A 1 111 ? -0.796 6.681 5.487 1.00 87.75 111 ILE A CA 1
ATOM 888 C C . ILE A 1 111 ? -0.300 7.176 6.852 1.00 87.75 111 ILE A C 1
ATOM 890 O O . ILE A 1 111 ? -1.031 7.118 7.844 1.00 87.75 111 ILE A O 1
ATOM 894 N N . TYR A 1 112 ? 0.930 7.690 6.928 1.00 87.00 112 TYR A N 1
ATOM 895 C CA . TYR A 1 112 ? 1.491 8.187 8.183 1.00 87.00 112 TYR A CA 1
ATOM 896 C C . TYR A 1 112 ? 0.767 9.437 8.703 1.00 87.00 112 TYR A C 1
ATOM 898 O O . TYR A 1 112 ? 0.645 9.600 9.919 1.00 87.00 112 TYR A O 1
ATOM 906 N N . LYS A 1 113 ? 0.224 10.269 7.807 1.00 89.50 113 LYS A N 1
ATOM 907 C CA . LYS A 1 113 ? -0.590 11.450 8.140 1.00 89.50 113 LYS A CA 1
ATOM 908 C C . LYS A 1 113 ? -1.995 11.125 8.659 1.00 89.50 113 LYS A C 1
ATOM 910 O O . LYS A 1 113 ? -2.657 12.021 9.163 1.00 89.50 113 LYS A O 1
ATOM 915 N N . VAL A 1 114 ? -2.470 9.879 8.564 1.00 87.62 114 VAL A N 1
ATOM 916 C CA . VAL A 1 114 ? -3.792 9.514 9.103 1.00 87.62 114 VAL A CA 1
ATOM 917 C C . VAL A 1 114 ? -3.733 9.495 10.633 1.00 87.62 114 VAL A C 1
ATOM 919 O O . VAL A 1 114 ? -3.130 8.602 11.233 1.00 87.62 114 VAL A O 1
ATOM 922 N N . GLU A 1 115 ? -4.333 10.496 11.269 1.00 85.75 115 GLU A N 1
ATOM 923 C CA . GLU A 1 115 ? -4.297 10.703 12.724 1.00 85.75 115 GLU A CA 1
ATOM 924 C C . GLU A 1 115 ? -5.103 9.652 13.492 1.00 85.75 115 GLU A C 1
ATOM 926 O O . GLU A 1 115 ? -4.708 9.219 14.576 1.00 85.75 115 GLU A O 1
ATOM 931 N N . GLU A 1 116 ? -6.202 9.172 12.908 1.00 82.69 116 GLU A N 1
ATOM 932 C CA . GLU A 1 116 ? -7.084 8.189 13.543 1.00 82.69 116 GLU A CA 1
ATOM 933 C C . GLU A 1 116 ? -6.461 6.787 13.617 1.00 82.69 116 GLU A C 1
ATOM 935 O O . GLU A 1 116 ? -6.937 5.926 14.359 1.00 82.69 116 GLU A O 1
ATOM 940 N N . CYS A 1 117 ? -5.398 6.543 12.848 1.00 80.94 117 CYS A N 1
ATOM 941 C CA . CYS A 1 117 ? -4.698 5.268 12.831 1.00 80.94 117 CYS A CA 1
ATOM 942 C C . CYS A 1 117 ? -3.618 5.197 13.911 1.00 80.94 117 CYS A C 1
ATOM 944 O O . CYS A 1 117 ? -2.728 6.048 13.993 1.00 80.94 117 CYS A O 1
ATOM 946 N N . SER A 1 118 ? -3.614 4.107 14.680 1.00 82.31 118 SER A N 1
ATOM 947 C CA . SER A 1 118 ? -2.524 3.816 15.614 1.00 82.31 118 SER A CA 1
ATOM 948 C C . SER A 1 118 ? -1.185 3.586 14.897 1.00 82.31 118 SER A C 1
ATOM 950 O O . SER A 1 118 ? -1.135 3.192 13.726 1.00 82.31 118 SER A O 1
ATOM 952 N N . LYS A 1 119 ? -0.074 3.738 15.631 1.00 81.50 119 LYS A N 1
ATOM 953 C CA . LYS A 1 119 ? 1.275 3.408 15.133 1.00 81.50 119 LYS A CA 1
ATOM 954 C C . LYS A 1 119 ? 1.379 1.950 14.662 1.00 81.50 119 LYS A C 1
ATOM 956 O O . LYS A 1 119 ? 1.954 1.690 13.609 1.00 81.50 119 LYS A O 1
ATOM 961 N N . VAL A 1 120 ? 0.758 1.015 15.389 1.00 78.12 120 VAL A N 1
ATOM 962 C CA . VAL A 1 120 ? 0.730 -0.418 15.034 1.00 78.12 120 VAL A CA 1
ATOM 963 C C . VAL A 1 120 ? 0.036 -0.637 13.690 1.00 78.12 120 VAL A C 1
ATOM 965 O O . VAL A 1 120 ? 0.526 -1.394 12.856 1.00 78.12 120 VAL A O 1
ATOM 968 N N . THR A 1 121 ? -1.071 0.068 13.443 1.00 76.69 121 THR A N 1
ATOM 969 C CA . THR A 1 121 ? -1.798 0.009 12.167 1.00 76.69 121 THR A CA 1
ATOM 970 C C . THR A 1 121 ? -0.942 0.511 11.013 1.00 76.69 121 THR A C 1
ATOM 972 O O . THR A 1 121 ? -0.853 -0.149 9.981 1.00 76.69 121 THR A O 1
ATOM 975 N N . LYS A 1 122 ? -0.267 1.651 11.201 1.00 83.62 122 LYS A N 1
ATOM 976 C CA . LYS A 1 122 ? 0.626 2.242 10.192 1.00 83.62 122 LYS A CA 1
ATOM 977 C C . LYS A 1 122 ? 1.752 1.274 9.813 1.00 83.62 122 LYS A C 1
ATOM 979 O O . LYS A 1 122 ? 1.991 1.050 8.630 1.00 83.62 122 LYS A O 1
ATOM 984 N N . ILE A 1 123 ? 2.378 0.636 10.805 1.00 80.69 123 ILE A N 1
ATOM 985 C CA . ILE A 1 123 ? 3.426 -0.375 10.586 1.00 80.69 123 ILE A CA 1
ATOM 986 C C . ILE A 1 123 ? 2.862 -1.615 9.884 1.00 80.69 123 ILE A C 1
ATOM 988 O O . ILE A 1 123 ? 3.488 -2.127 8.962 1.00 80.69 123 ILE A O 1
ATOM 992 N N . ASN A 1 124 ? 1.675 -2.083 10.275 1.00 78.75 124 ASN A N 1
ATOM 993 C CA . ASN A 1 124 ? 1.042 -3.238 9.642 1.00 78.75 124 ASN A CA 1
ATOM 994 C C . ASN A 1 124 ? 0.716 -2.978 8.162 1.00 78.75 124 ASN A C 1
ATOM 996 O O . ASN A 1 124 ? 0.918 -3.846 7.321 1.00 78.75 124 ASN A O 1
ATOM 1000 N N . ILE A 1 125 ? 0.256 -1.772 7.818 1.00 77.62 125 ILE A N 1
ATOM 1001 C CA . ILE A 1 125 ? 0.026 -1.383 6.420 1.00 77.62 125 ILE A CA 1
ATOM 1002 C C . ILE A 1 125 ? 1.340 -1.378 5.628 1.00 77.62 125 ILE A C 1
ATOM 1004 O O . ILE A 1 125 ? 1.355 -1.815 4.480 1.00 77.62 125 ILE A O 1
ATOM 1008 N N . PHE A 1 126 ? 2.433 -0.920 6.242 1.00 77.12 126 PHE A N 1
ATOM 1009 C CA . PHE A 1 126 ? 3.761 -0.922 5.630 1.00 77.12 126 PHE A CA 1
ATOM 1010 C C . PHE A 1 126 ? 4.294 -2.342 5.385 1.00 77.12 126 PHE A C 1
ATOM 1012 O O . PHE A 1 126 ? 4.785 -2.642 4.299 1.00 77.12 126 PHE A O 1
ATOM 1019 N N . SER A 1 127 ? 4.182 -3.233 6.376 1.00 74.25 127 SER A N 1
ATOM 1020 C CA . SER A 1 127 ? 4.673 -4.612 6.268 1.00 74.25 127 SER A CA 1
ATOM 1021 C C . SER A 1 127 ? 3.786 -5.498 5.392 1.00 74.25 127 SER A C 1
ATOM 1023 O O . SER A 1 127 ? 4.280 -6.417 4.740 1.00 74.25 127 SER A O 1
ATOM 1025 N N . SER A 1 128 ? 2.488 -5.205 5.333 1.00 72.00 128 SER A N 1
ATOM 1026 C CA . SER A 1 128 ? 1.491 -5.961 4.576 1.00 72.00 128 SER A CA 1
ATOM 1027 C C . SER A 1 128 ? 1.195 -5.310 3.220 1.00 72.00 128 SER A C 1
ATOM 1029 O O . SER A 1 128 ? 0.040 -5.093 2.866 1.00 72.00 128 SER A O 1
ATOM 1031 N N . SER A 1 129 ? 2.225 -4.966 2.444 1.00 72.12 129 SER A N 1
ATOM 1032 C CA . SER A 1 129 ? 2.034 -4.398 1.101 1.00 72.12 129 SER A CA 1
ATOM 1033 C C . SER A 1 129 ? 1.490 -5.432 0.104 1.00 72.12 129 SER A C 1
ATOM 1035 O O . SER A 1 129 ? 1.832 -6.615 0.145 1.00 72.12 129 SER A O 1
ATOM 1037 N N . PHE A 1 130 ? 0.669 -4.973 -0.845 1.00 72.06 130 PHE A N 1
ATOM 1038 C CA . PHE A 1 130 ? 0.202 -5.774 -1.987 1.00 72.06 130 PHE A CA 1
ATOM 1039 C C . PHE A 1 130 ? 1.304 -6.123 -2.978 1.00 72.06 130 PHE A C 1
ATOM 1041 O O . PHE A 1 130 ? 1.160 -7.055 -3.767 1.00 72.06 130 PHE A O 1
ATOM 1048 N N . TYR A 1 131 ? 2.390 -5.361 -2.964 1.00 74.75 131 TYR A N 1
ATOM 1049 C CA . TYR A 1 131 ? 3.497 -5.520 -3.888 1.00 74.75 131 TYR A CA 1
ATOM 1050 C C . TYR A 1 131 ? 4.657 -6.213 -3.194 1.00 74.75 131 TYR A C 1
ATOM 1052 O O . TYR A 1 131 ? 4.918 -5.989 -2.012 1.00 74.75 131 TYR A O 1
ATOM 1060 N N . GLN A 1 132 ? 5.372 -7.047 -3.942 1.00 77.88 132 GLN A N 1
ATOM 1061 C CA . GLN A 1 132 ? 6.593 -7.651 -3.432 1.00 77.88 132 GLN A CA 1
ATOM 1062 C C . GLN A 1 132 ? 7.712 -6.613 -3.450 1.00 77.88 132 GLN A C 1
ATOM 1064 O O . GLN A 1 132 ? 7.963 -5.952 -4.460 1.00 77.88 132 GLN A O 1
ATOM 1069 N N . LEU A 1 133 ? 8.386 -6.481 -2.316 1.00 78.50 133 LEU A N 1
ATOM 1070 C CA . LEU A 1 133 ? 9.474 -5.543 -2.110 1.00 78.50 133 LEU A CA 1
ATOM 1071 C C . LEU A 1 133 ? 10.779 -6.340 -1.937 1.00 78.50 133 LEU A C 1
ATOM 1073 O O . LEU A 1 133 ? 10.820 -7.272 -1.138 1.00 78.50 133 LEU A O 1
ATOM 1077 N N . LYS A 1 134 ? 11.831 -6.008 -2.700 1.00 74.94 134 LYS A N 1
ATOM 1078 C CA . LYS A 1 134 ? 13.177 -6.611 -2.579 1.00 74.94 134 LYS A CA 1
ATOM 1079 C C . LYS A 1 134 ? 13.903 -6.096 -1.328 1.00 74.94 134 LYS A C 1
ATOM 1081 O O . LYS A 1 134 ? 14.630 -6.834 -0.681 1.00 74.94 134 LYS A O 1
ATOM 1086 N N . SER A 1 135 ? 13.679 -4.830 -0.986 1.00 66.69 135 SER A N 1
ATOM 1087 C CA . SER A 1 135 ? 14.062 -4.188 0.277 1.00 66.69 135 SER A CA 1
ATOM 1088 C C . SER A 1 135 ? 12.869 -3.376 0.779 1.00 66.69 135 SER A C 1
ATOM 1090 O O . SER A 1 135 ? 11.949 -3.141 0.001 1.00 66.69 135 SER A O 1
ATOM 1092 N N . LYS A 1 136 ? 12.868 -2.895 2.031 1.00 66.75 136 LYS A N 1
ATOM 1093 C CA . LYS A 1 136 ? 11.739 -2.154 2.645 1.00 66.75 136 LYS A CA 1
ATOM 1094 C C . LYS A 1 136 ? 11.126 -1.035 1.767 1.00 66.75 136 LYS A C 1
ATOM 1096 O O . LYS A 1 136 ? 9.972 -0.680 1.980 1.00 66.75 136 LYS A O 1
ATOM 1101 N N . PHE A 1 137 ? 11.856 -0.518 0.772 1.00 69.75 137 PHE A N 1
ATOM 1102 C CA . PHE A 1 137 ? 11.425 0.582 -0.098 1.00 69.75 137 PHE A CA 1
ATOM 1103 C C . PHE A 1 137 ? 11.619 0.339 -1.602 1.00 69.75 137 PHE A C 1
ATOM 1105 O O . PHE A 1 137 ? 11.469 1.275 -2.377 1.00 69.75 137 PHE A O 1
ATOM 1112 N N . ILE A 1 138 ? 11.966 -0.876 -2.048 1.00 81.00 138 ILE A N 1
ATOM 1113 C CA . ILE A 1 138 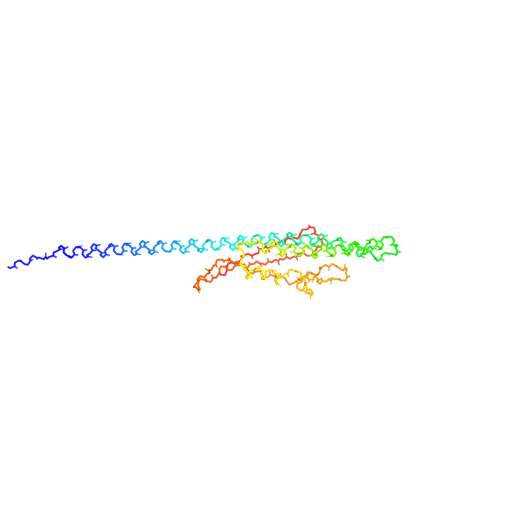? 12.236 -1.140 -3.472 1.00 81.00 138 ILE A CA 1
ATOM 1114 C C . ILE A 1 138 ? 11.346 -2.265 -3.980 1.00 81.00 138 ILE A C 1
ATOM 1116 O O . ILE A 1 138 ? 11.424 -3.390 -3.495 1.00 81.00 138 ILE A O 1
ATOM 1120 N N . PHE A 1 139 ? 10.559 -1.987 -5.020 1.00 83.88 139 PHE A N 1
ATOM 1121 C CA . PHE A 1 139 ? 9.788 -3.008 -5.727 1.00 83.88 139 PHE A CA 1
ATOM 1122 C C . PHE A 1 139 ? 10.651 -4.120 -6.310 1.00 83.88 139 PHE A C 1
ATOM 1124 O O . PHE A 1 139 ? 11.609 -3.868 -7.044 1.00 83.88 139 PHE A O 1
ATOM 1131 N N . MET A 1 140 ? 10.226 -5.357 -6.078 1.00 84.81 140 MET A N 1
ATOM 1132 C CA . MET A 1 140 ? 10.648 -6.479 -6.899 1.00 84.81 140 MET A CA 1
ATOM 1133 C C . MET A 1 140 ? 9.966 -6.389 -8.271 1.00 84.81 140 MET A C 1
ATOM 1135 O O . MET A 1 140 ? 8.803 -5.990 -8.383 1.00 84.81 140 MET A O 1
ATOM 1139 N N . ARG A 1 141 ? 10.703 -6.737 -9.327 1.00 83.12 141 ARG A N 1
ATOM 1140 C CA . ARG A 1 141 ? 10.279 -6.559 -10.720 1.00 83.12 141 ARG A CA 1
ATOM 1141 C C . ARG A 1 141 ? 10.139 -7.895 -11.444 1.00 83.12 141 ARG A C 1
ATOM 1143 O O . ARG A 1 141 ? 10.837 -8.852 -11.117 1.00 83.12 141 ARG A O 1
ATOM 1150 N N . ASN A 1 142 ? 9.237 -7.940 -12.416 1.00 83.06 142 ASN A N 1
ATOM 1151 C CA . ASN A 1 142 ? 9.139 -9.002 -13.413 1.00 83.06 142 ASN A CA 1
ATOM 1152 C C . ASN A 1 142 ? 10.207 -8.851 -14.504 1.00 83.06 142 ASN A C 1
ATOM 1154 O O . ASN A 1 142 ? 10.958 -7.874 -14.515 1.00 83.06 142 ASN A O 1
ATOM 1158 N N . ILE A 1 143 ? 10.249 -9.824 -15.418 1.00 84.19 143 ILE A N 1
ATOM 1159 C CA . ILE A 1 143 ? 11.148 -9.826 -16.583 1.00 84.19 143 ILE A CA 1
ATOM 1160 C C . ILE A 1 143 ? 10.880 -8.602 -17.475 1.00 84.19 143 ILE A C 1
ATOM 1162 O O . ILE A 1 143 ? 11.815 -7.935 -17.896 1.00 84.19 143 ILE A O 1
ATOM 1166 N N . ASP A 1 144 ? 9.612 -8.220 -17.648 1.00 81.62 144 ASP A N 1
ATOM 1167 C CA . ASP A 1 144 ? 9.182 -7.013 -18.374 1.00 81.62 144 ASP A CA 1
ATOM 1168 C C . ASP A 1 144 ? 9.349 -5.704 -17.568 1.00 81.62 144 ASP A C 1
ATOM 1170 O O . ASP A 1 144 ? 8.755 -4.672 -17.880 1.00 81.62 144 ASP A O 1
ATOM 1174 N N . HIS A 1 145 ? 10.127 -5.745 -16.480 1.00 82.12 145 HIS A N 1
ATOM 1175 C CA . HIS A 1 145 ? 10.345 -4.670 -15.509 1.00 82.12 145 HIS A CA 1
ATOM 1176 C C . HIS A 1 145 ? 9.091 -4.114 -14.807 1.00 82.12 145 HIS A C 1
ATOM 1178 O O . HIS A 1 145 ? 9.204 -3.148 -14.036 1.00 82.12 145 HIS A O 1
ATOM 1184 N N . THR A 1 146 ? 7.912 -4.716 -14.984 1.00 84.88 146 THR A N 1
ATOM 1185 C CA . THR A 1 146 ? 6.710 -4.334 -14.229 1.00 84.88 146 THR A CA 1
ATOM 1186 C C . THR A 1 146 ? 6.842 -4.706 -12.752 1.00 84.88 146 THR A C 1
ATOM 1188 O O . THR A 1 146 ? 7.607 -5.597 -12.373 1.00 84.88 146 THR A O 1
ATOM 1191 N N . THR A 1 147 ? 6.140 -3.988 -11.876 1.00 83.38 147 THR A N 1
ATOM 1192 C CA . THR A 1 147 ? 6.142 -4.281 -10.436 1.00 83.38 147 THR A CA 1
ATOM 1193 C C . THR A 1 147 ? 5.429 -5.602 -10.144 1.00 83.38 147 THR A C 1
ATOM 1195 O O . THR A 1 147 ? 4.284 -5.789 -10.556 1.00 83.38 147 THR A O 1
ATOM 1198 N N . ARG A 1 148 ? 6.069 -6.493 -9.374 1.00 77.50 148 ARG A N 1
ATOM 1199 C CA . ARG A 1 148 ? 5.467 -7.759 -8.932 1.00 77.50 148 ARG A CA 1
ATOM 1200 C C . ARG A 1 148 ? 4.385 -7.537 -7.883 1.00 77.50 148 ARG A C 1
ATOM 1202 O O . ARG A 1 148 ? 4.626 -6.931 -6.837 1.00 77.50 148 ARG A O 1
ATOM 1209 N N . VAL A 1 149 ? 3.210 -8.102 -8.135 1.00 68.62 149 VAL A N 1
ATOM 1210 C CA . VAL A 1 149 ? 2.107 -8.159 -7.173 1.00 68.62 149 VAL A CA 1
ATOM 1211 C C . VAL A 1 149 ? 2.199 -9.462 -6.380 1.00 68.62 149 VAL A C 1
ATOM 1213 O O . VAL A 1 149 ? 2.372 -10.537 -6.950 1.00 68.62 149 VAL A O 1
ATOM 1216 N N . SER A 1 150 ? 2.063 -9.379 -5.057 1.00 63.44 150 SER A N 1
ATOM 1217 C CA . SER A 1 150 ? 1.923 -10.543 -4.187 1.00 63.44 150 SER A CA 1
ATOM 1218 C C . SER A 1 150 ? 0.534 -11.157 -4.383 1.00 63.44 150 SER A C 1
ATOM 1220 O O . SER A 1 150 ? -0.457 -10.662 -3.852 1.00 63.44 150 SER A O 1
ATOM 1222 N N . ILE A 1 151 ? 0.451 -12.268 -5.120 1.00 51.22 151 ILE A N 1
ATOM 1223 C CA . ILE A 1 151 ? -0.785 -13.048 -5.338 1.00 51.22 151 ILE A CA 1
ATOM 1224 C C . ILE A 1 151 ? -1.177 -13.840 -4.068 1.00 51.22 151 ILE A C 1
ATOM 1226 O O . ILE A 1 151 ? -1.868 -14.856 -4.134 1.00 51.22 151 ILE A O 1
ATOM 1230 N N . LYS A 1 152 ? -0.755 -13.429 -2.859 1.00 49.94 152 LYS A N 1
ATOM 1231 C CA . LYS A 1 152 ? -1.336 -14.015 -1.643 1.00 49.94 152 LYS A CA 1
ATOM 1232 C C . LYS A 1 152 ? -2.797 -13.573 -1.605 1.00 49.94 152 LYS A C 1
ATOM 1234 O O . LYS A 1 152 ? -3.087 -12.434 -1.261 1.00 49.94 152 LYS A O 1
ATOM 1239 N N . LYS A 1 153 ? -3.699 -14.490 -1.985 1.00 46.97 153 LYS A N 1
ATOM 1240 C CA . LYS A 1 153 ? -5.151 -14.325 -2.220 1.00 46.97 153 LYS A CA 1
ATOM 1241 C C . LYS A 1 153 ? -5.922 -13.497 -1.172 1.00 46.97 153 LYS A C 1
ATOM 1243 O O . LYS A 1 153 ? -7.053 -13.109 -1.454 1.00 46.97 153 LYS A O 1
ATOM 1248 N N . GLN A 1 154 ? -5.350 -13.219 0.003 1.00 52.62 154 GLN A N 1
ATOM 1249 C CA . GLN A 1 154 ? -5.841 -12.243 0.975 1.00 52.62 154 GLN A CA 1
ATOM 1250 C C . GLN A 1 154 ? -4.678 -11.619 1.761 1.00 52.62 154 GLN A C 1
ATOM 1252 O O . GLN A 1 154 ? -4.060 -12.285 2.593 1.00 52.62 154 GLN A O 1
ATOM 1257 N N . VAL A 1 155 ? -4.433 -10.322 1.575 1.00 56.59 155 VAL A N 1
ATOM 1258 C CA . VAL A 1 155 ? -3.666 -9.533 2.550 1.00 56.59 155 VAL A CA 1
ATOM 1259 C C . VAL A 1 155 ? -4.628 -9.106 3.657 1.00 56.59 155 VAL A C 1
ATOM 1261 O O . VAL A 1 155 ? -5.662 -8.504 3.368 1.00 56.59 155 VAL A O 1
ATOM 1264 N N . LYS A 1 156 ? -4.329 -9.471 4.910 1.00 57.78 156 LYS A N 1
ATOM 1265 C CA . LYS A 1 156 ? -5.160 -9.154 6.081 1.00 57.78 156 LYS A CA 1
ATOM 1266 C C . LYS A 1 156 ? -4.579 -7.943 6.804 1.00 57.78 156 LYS A C 1
ATOM 1268 O O . LYS A 1 156 ? -3.626 -8.085 7.566 1.00 57.78 156 LYS A O 1
ATOM 1273 N N . PHE A 1 157 ? -5.183 -6.776 6.622 1.00 61.38 157 PHE A N 1
ATOM 1274 C CA . PHE A 1 157 ? -4.838 -5.596 7.419 1.00 61.38 157 PHE A CA 1
ATOM 1275 C C . PHE A 1 157 ? -5.556 -5.655 8.764 1.00 61.38 157 PHE A C 1
ATOM 1277 O O . PHE A 1 157 ? -6.707 -6.085 8.826 1.00 61.38 157 PHE A O 1
ATOM 1284 N N . ARG A 1 158 ? -4.880 -5.233 9.837 1.00 60.12 158 ARG A N 1
ATOM 1285 C CA . ARG A 1 158 ? -5.493 -5.016 11.157 1.00 60.12 158 ARG A CA 1
ATOM 1286 C C . ARG A 1 158 ? -5.466 -3.522 11.446 1.00 60.12 158 ARG A C 1
ATOM 1288 O O . ARG A 1 158 ? -4.376 -2.947 11.469 1.00 60.12 158 ARG A O 1
ATOM 1295 N N . TYR A 1 159 ? -6.636 -2.935 11.666 1.00 59.91 159 TYR A N 1
ATOM 1296 C CA . TYR A 1 159 ? -6.788 -1.520 11.996 1.00 59.91 159 TYR A CA 1
ATOM 1297 C C . TYR A 1 159 ? -7.109 -1.348 13.477 1.00 59.91 159 TYR A C 1
ATOM 1299 O O . TYR A 1 159 ? -7.985 -2.025 14.008 1.00 59.91 159 TYR A O 1
ATOM 1307 N N . PHE A 1 160 ? -6.399 -0.424 14.117 1.00 62.56 160 PHE A N 1
ATOM 1308 C CA . PHE A 1 160 ? -6.526 -0.073 15.526 1.00 62.56 160 PHE A CA 1
ATOM 1309 C C . PHE A 1 160 ? -6.589 1.455 15.674 1.00 62.56 160 PHE A C 1
ATOM 1311 O O . PHE A 1 160 ? -5.879 2.185 14.974 1.00 62.56 160 PHE A O 1
ATOM 1318 N N . THR A 1 161 ? -7.404 1.934 16.613 1.00 59.59 161 THR A N 1
ATOM 1319 C CA . THR A 1 161 ? -7.458 3.352 17.016 1.00 59.59 161 THR A CA 1
ATOM 1320 C C . THR A 1 161 ? -6.232 3.754 17.847 1.00 59.59 161 THR A C 1
ATOM 1322 O O . THR A 1 161 ? -5.601 2.911 18.486 1.00 59.59 161 THR A O 1
ATOM 1325 N N . SER A 1 162 ? -5.868 5.037 17.815 1.00 54.38 162 SER A N 1
ATOM 1326 C CA . SER A 1 162 ? -4.752 5.628 18.568 1.00 54.38 162 SER A CA 1
ATOM 1327 C C . SER A 1 162 ? -5.034 5.837 20.065 1.00 54.38 162 SER A C 1
ATOM 1329 O O . SER A 1 162 ? -4.109 6.159 20.811 1.00 54.38 162 SER A O 1
ATOM 1331 N N . GLY A 1 163 ? -6.275 5.638 20.525 1.00 51.06 163 GLY A N 1
ATOM 1332 C CA . GLY A 1 163 ? -6.644 5.784 21.936 1.00 51.06 163 GLY A CA 1
ATOM 1333 C C . GLY A 1 163 ? -5.965 4.753 22.849 1.00 51.06 163 GLY A C 1
ATOM 1334 O O . GLY A 1 163 ? -5.909 3.568 22.518 1.00 51.06 163 GLY A O 1
ATOM 1335 N N . LYS A 1 164 ? -5.470 5.193 24.018 1.00 45.28 164 LYS A N 1
ATOM 1336 C CA . LYS A 1 164 ? -4.981 4.300 25.084 1.00 45.28 164 LYS A CA 1
ATOM 1337 C C . LYS A 1 164 ? -6.144 3.430 25.576 1.00 45.28 164 LYS A C 1
ATOM 1339 O O . LYS A 1 164 ? -7.007 3.907 26.307 1.00 45.28 164 LYS A O 1
ATOM 1344 N N . LEU A 1 165 ? -6.171 2.163 25.175 1.00 49.31 165 LEU A N 1
ATOM 1345 C CA . LEU A 1 165 ? -7.065 1.170 25.763 1.00 49.31 165 LEU A CA 1
ATOM 1346 C C . LEU A 1 165 ? -6.561 0.851 27.172 1.00 49.31 165 LEU A C 1
ATOM 1348 O O . LEU A 1 165 ? -5.453 0.347 27.340 1.00 49.31 165 LEU A O 1
ATOM 1352 N N . SER A 1 166 ? -7.380 1.143 28.182 1.00 43.38 166 SER A N 1
ATOM 1353 C CA . SER A 1 166 ? -7.268 0.467 29.474 1.00 43.38 166 SER A CA 1
ATOM 1354 C C . SER A 1 166 ? -7.309 -1.044 29.218 1.00 43.38 166 SER A C 1
ATOM 1356 O O . SER A 1 166 ? -8.164 -1.519 28.465 1.00 43.38 166 SER A O 1
ATOM 1358 N N . PHE A 1 167 ? -6.368 -1.785 29.807 1.00 38.28 167 PHE A N 1
ATOM 1359 C CA . PHE A 1 167 ? -6.022 -3.189 29.529 1.00 38.28 167 PHE A CA 1
ATOM 1360 C C . PHE A 1 167 ? -7.162 -4.229 29.665 1.00 38.28 167 PHE A C 1
ATOM 1362 O O . PHE A 1 167 ? -6.910 -5.421 29.527 1.00 38.28 167 PHE A O 1
ATOM 1369 N N . LYS A 1 168 ? -8.415 -3.824 29.908 1.00 42.25 168 LYS A N 1
ATOM 1370 C CA . LYS A 1 168 ? -9.564 -4.729 30.097 1.00 42.25 168 LYS A CA 1
ATOM 1371 C C . LYS A 1 168 ? -10.503 -4.866 28.895 1.00 42.25 168 LYS A C 1
ATOM 1373 O O . LYS A 1 168 ? -11.336 -5.765 28.896 1.00 42.25 168 LYS A O 1
ATOM 1378 N N . THR A 1 169 ? -10.386 -4.030 27.864 1.00 41.06 169 THR A N 1
ATOM 1379 C CA . THR A 1 169 ? -11.191 -4.171 26.634 1.00 41.06 169 THR A CA 1
ATOM 1380 C C . THR A 1 169 ? -10.296 -4.539 25.458 1.00 41.06 169 THR A C 1
ATOM 1382 O O . THR A 1 169 ? -9.390 -3.759 25.150 1.00 41.06 169 THR A O 1
ATOM 1385 N N . PRO A 1 170 ? -10.518 -5.683 24.778 1.00 41.84 170 PRO A N 1
ATOM 1386 C CA . PRO A 1 170 ? -9.784 -5.982 23.560 1.00 41.84 170 PRO A CA 1
ATOM 1387 C C . PRO A 1 170 ? -10.051 -4.866 22.536 1.00 41.84 170 PRO A C 1
ATOM 1389 O O . PRO A 1 170 ? -11.185 -4.382 22.438 1.00 41.84 170 PRO A O 1
ATOM 1392 N N . PRO A 1 171 ? -9.025 -4.399 21.802 1.00 46.06 171 PRO A N 1
ATOM 1393 C CA . PRO A 1 171 ? -9.233 -3.432 20.736 1.00 46.06 171 PRO A CA 1
ATOM 1394 C C . PRO A 1 171 ? -10.262 -3.983 19.750 1.00 46.06 171 PRO A C 1
ATOM 1396 O O . PRO A 1 171 ? -10.183 -5.146 19.370 1.00 46.06 171 PRO A O 1
ATOM 1399 N N . VAL A 1 172 ? -11.183 -3.136 19.293 1.00 47.78 172 VAL A N 1
ATOM 1400 C CA . VAL A 1 172 ? -12.051 -3.459 18.155 1.00 47.78 172 VAL A CA 1
ATOM 1401 C C . VAL A 1 172 ? -11.148 -3.607 16.929 1.00 47.78 172 VAL A C 1
ATOM 1403 O O . VAL A 1 172 ? -10.657 -2.615 16.388 1.00 47.78 172 VAL A O 1
ATOM 1406 N N . ILE A 1 173 ? -10.857 -4.846 16.527 1.00 49.41 173 ILE A N 1
ATOM 1407 C CA . ILE A 1 173 ? -9.986 -5.127 15.382 1.00 49.41 173 ILE A CA 1
ATOM 1408 C C . ILE A 1 173 ? -10.861 -5.215 14.144 1.00 49.41 173 ILE A C 1
ATOM 1410 O O . ILE A 1 173 ? -11.596 -6.183 13.976 1.00 49.41 173 ILE A O 1
ATOM 1414 N N . PHE A 1 174 ? -10.705 -4.259 13.230 1.00 48.53 174 PHE A N 1
ATOM 1415 C CA . PHE A 1 174 ? -11.233 -4.418 11.881 1.00 48.53 174 PHE A CA 1
ATOM 1416 C C . PHE A 1 174 ? -10.214 -5.146 11.014 1.00 48.53 174 PHE A C 1
ATOM 1418 O O . PHE A 1 174 ? -9.076 -4.692 10.848 1.00 48.53 174 PHE A O 1
ATOM 1425 N N . LYS A 1 175 ? -10.625 -6.288 10.460 1.00 46.06 175 LYS A N 1
ATOM 1426 C CA . LYS A 1 175 ? -9.892 -6.962 9.385 1.00 46.06 175 LYS A CA 1
ATOM 1427 C C . LYS A 1 175 ? -10.454 -6.527 8.043 1.00 46.06 175 LYS A C 1
ATOM 1429 O O . LYS A 1 175 ? -11.661 -6.582 7.861 1.00 46.06 175 LYS A O 1
ATOM 1434 N N . SER A 1 176 ? -9.576 -6.161 7.114 1.00 39.19 176 SER A N 1
ATOM 1435 C CA . SER A 1 176 ? -9.910 -5.987 5.700 1.00 39.19 176 SER A CA 1
ATOM 1436 C C . SER A 1 176 ? -9.105 -6.974 4.871 1.00 39.19 176 SER A C 1
ATOM 1438 O O . SER A 1 176 ? -7.888 -7.083 5.043 1.00 39.19 176 SER A O 1
ATOM 1440 N N . SER A 1 177 ? -9.789 -7.704 3.994 1.00 44.62 177 SER A N 1
ATOM 1441 C CA . SER A 1 177 ? -9.162 -8.445 2.904 1.00 44.62 177 SER A CA 1
ATOM 1442 C C . SER A 1 177 ? -9.255 -7.624 1.633 1.00 44.62 177 SER A C 1
ATOM 1444 O O . SER A 1 177 ? -10.320 -7.092 1.357 1.00 44.62 177 SER A O 1
ATOM 1446 N N . PHE A 1 178 ? -8.201 -7.611 0.832 1.00 45.91 178 PHE A N 1
ATOM 1447 C CA . PHE A 1 178 ? -8.218 -7.066 -0.521 1.00 45.91 178 PHE A CA 1
ATOM 1448 C C . PHE A 1 178 ? -7.973 -8.198 -1.516 1.00 45.91 178 PHE A C 1
ATOM 1450 O O . PHE A 1 178 ? -7.088 -9.032 -1.307 1.00 45.91 178 PHE A O 1
ATOM 1457 N N . LYS A 1 179 ? -8.748 -8.211 -2.602 1.00 44.66 179 LYS A N 1
ATOM 1458 C CA . LYS A 1 179 ? -8.508 -9.048 -3.781 1.00 44.66 179 LYS A CA 1
ATOM 1459 C C . LYS A 1 179 ? -8.155 -8.123 -4.943 1.00 44.66 179 LYS A C 1
ATOM 1461 O O . LYS A 1 179 ? -8.899 -7.184 -5.200 1.00 44.66 179 LYS A O 1
ATOM 1466 N N . LEU A 1 180 ? -7.029 -8.373 -5.607 1.00 49.22 180 LEU A N 1
ATOM 1467 C CA . LEU A 1 180 ? -6.649 -7.697 -6.845 1.00 49.22 180 LEU A CA 1
ATOM 1468 C C . LEU A 1 180 ? -6.916 -8.671 -7.997 1.00 49.22 180 LEU A C 1
ATOM 1470 O O . LEU A 1 180 ? -6.266 -9.713 -8.065 1.00 49.22 180 LEU A O 1
ATOM 1474 N N . ASP A 1 181 ? -7.882 -8.362 -8.860 1.00 47.19 181 ASP A N 1
ATOM 1475 C CA . ASP A 1 181 ? -8.015 -9.065 -10.137 1.00 47.19 181 ASP A CA 1
ATOM 1476 C C . ASP A 1 181 ? -7.020 -8.438 -11.115 1.00 47.19 181 ASP A C 1
ATOM 1478 O O . ASP A 1 181 ? -7.064 -7.234 -11.365 1.00 47.19 181 ASP A O 1
ATOM 1482 N N . ASN A 1 182 ? -6.057 -9.240 -11.566 1.00 45.22 182 ASN A N 1
ATOM 1483 C CA . ASN A 1 182 ? -4.901 -8.789 -12.339 1.00 45.22 182 ASN A CA 1
ATOM 1484 C C . ASN A 1 182 ? -5.050 -9.105 -13.836 1.00 45.22 182 ASN A C 1
ATOM 1486 O O . ASN A 1 182 ? -4.062 -9.095 -14.571 1.00 45.22 182 ASN A O 1
ATOM 1490 N N . ARG A 1 183 ? -6.273 -9.397 -14.303 1.00 51.50 183 ARG A N 1
ATOM 1491 C CA . ARG A 1 183 ? -6.592 -9.285 -15.729 1.00 51.50 183 ARG A CA 1
ATOM 1492 C C . ARG A 1 183 ? -6.330 -7.831 -16.104 1.00 51.50 183 ARG A C 1
ATOM 1494 O O . ARG A 1 183 ? -6.817 -6.935 -15.422 1.00 51.50 183 ARG A O 1
ATOM 1501 N N . PHE A 1 184 ? -5.547 -7.579 -17.149 1.00 41.66 184 PHE A N 1
ATOM 1502 C CA . PHE A 1 184 ? -5.177 -6.233 -17.616 1.00 41.66 184 PHE A CA 1
ATOM 1503 C C . PHE A 1 184 ? -6.384 -5.374 -18.089 1.00 41.66 184 PHE A C 1
ATOM 1505 O O . PHE A 1 184 ? -6.195 -4.337 -18.723 1.00 41.66 184 PHE A O 1
ATOM 1512 N N . ASP A 1 185 ? -7.611 -5.760 -17.722 1.00 34.31 185 ASP A N 1
ATOM 1513 C CA . ASP A 1 185 ? -8.870 -5.084 -17.983 1.00 34.31 185 ASP A CA 1
ATOM 1514 C C . ASP A 1 185 ? -9.253 -4.098 -16.865 1.00 34.31 185 ASP A C 1
ATOM 1516 O O . ASP A 1 185 ? -9.856 -4.408 -15.839 1.00 34.31 185 ASP A O 1
ATOM 1520 N N . ILE A 1 186 ? -8.900 -2.847 -17.144 1.00 39.28 186 ILE A N 1
ATOM 1521 C CA . ILE A 1 186 ? -9.690 -1.615 -16.989 1.00 39.28 186 ILE A CA 1
ATOM 1522 C C . ILE A 1 186 ? -10.100 -1.154 -15.574 1.00 39.28 186 ILE A C 1
ATOM 1524 O O . ILE A 1 186 ? -10.071 0.058 -15.367 1.00 39.28 186 ILE A O 1
ATOM 1528 N N . ARG A 1 187 ? -10.417 -1.976 -14.561 1.00 35.62 187 ARG A N 1
ATOM 1529 C CA . ARG A 1 187 ? -10.736 -1.456 -13.202 1.00 35.62 187 ARG A CA 1
ATOM 1530 C C . ARG A 1 187 ? -10.378 -2.446 -12.088 1.00 35.62 187 ARG A C 1
ATOM 1532 O O . ARG A 1 187 ? -11.102 -3.427 -11.918 1.00 35.62 187 ARG A O 1
ATOM 1539 N N . PRO A 1 188 ? -9.352 -2.183 -11.254 1.00 41.03 188 PRO A N 1
ATOM 1540 C CA . PRO A 1 188 ? -9.136 -2.993 -10.061 1.00 41.03 188 PRO A CA 1
ATOM 1541 C C . PRO A 1 188 ? -10.343 -2.843 -9.125 1.00 41.03 188 PRO A C 1
ATOM 1543 O O . PRO A 1 188 ? -10.621 -1.761 -8.606 1.00 41.03 188 PRO A O 1
ATOM 1546 N N . LYS A 1 189 ? -11.088 -3.933 -8.915 1.00 37.12 189 LYS A N 1
ATOM 1547 C CA . LYS A 1 189 ? -12.201 -3.971 -7.960 1.00 37.12 189 LYS A CA 1
ATOM 1548 C C . LYS A 1 189 ? -11.665 -4.323 -6.578 1.00 37.12 189 LYS A C 1
ATOM 1550 O O . LYS A 1 189 ? -11.303 -5.463 -6.306 1.00 37.12 189 LYS A O 1
ATOM 1555 N N . VAL A 1 190 ? -11.623 -3.329 -5.699 1.00 41.56 190 VAL A N 1
ATOM 1556 C CA . VAL A 1 190 ? -11.252 -3.504 -4.294 1.00 41.56 190 VAL A CA 1
ATOM 1557 C C . VAL A 1 190 ? -12.473 -3.999 -3.516 1.00 41.56 190 VAL A C 1
ATOM 1559 O O . VAL A 1 190 ? -13.377 -3.228 -3.208 1.00 41.56 190 VAL A O 1
ATOM 1562 N N . PHE A 1 191 ? -12.506 -5.291 -3.190 1.00 44.34 191 PHE A N 1
ATOM 1563 C CA . PHE A 1 191 ? -13.526 -5.858 -2.302 1.00 44.34 191 PHE A CA 1
ATOM 1564 C C . PHE A 1 191 ? -13.022 -5.853 -0.867 1.00 44.34 191 PHE A C 1
ATOM 1566 O O . PHE A 1 191 ? -12.171 -6.669 -0.533 1.00 44.34 191 PHE A O 1
ATOM 1573 N N . THR A 1 192 ? -13.554 -4.974 -0.020 1.00 44.28 192 THR A N 1
ATOM 1574 C CA . THR A 1 192 ? -13.224 -4.914 1.410 1.00 44.28 192 THR A CA 1
ATOM 1575 C C . THR A 1 192 ? -14.279 -5.664 2.209 1.00 44.28 192 THR A C 1
ATOM 1577 O O . THR A 1 192 ? -15.430 -5.233 2.255 1.00 44.28 192 THR A O 1
ATOM 1580 N N . LYS A 1 193 ? -13.905 -6.768 2.861 1.00 45.06 193 LYS A N 1
ATOM 1581 C CA . LYS A 1 193 ? -14.779 -7.442 3.831 1.00 45.06 193 LYS A CA 1
ATOM 1582 C C . LYS A 1 193 ? -14.320 -7.086 5.235 1.00 45.06 193 LYS A C 1
ATOM 1584 O O . LYS A 1 193 ? -13.160 -7.327 5.555 1.00 45.06 193 LYS A O 1
ATOM 1589 N N . VAL A 1 194 ? -15.216 -6.484 6.011 1.00 48.16 194 VAL A N 1
ATOM 1590 C CA . VAL A 1 194 ? -14.950 -5.942 7.346 1.00 48.16 194 VAL A CA 1
ATOM 1591 C C . VAL A 1 194 ? -15.506 -6.905 8.380 1.00 48.16 194 VAL A C 1
ATOM 1593 O O . VAL A 1 194 ? -16.681 -7.252 8.318 1.00 48.16 194 VAL A O 1
ATOM 1596 N N . TYR A 1 195 ? -14.672 -7.324 9.325 1.00 48.19 195 TYR A N 1
ATOM 1597 C CA . TYR A 1 195 ? -15.110 -8.107 10.478 1.00 48.19 195 TYR A CA 1
ATOM 1598 C C . TYR A 1 195 ? -14.600 -7.451 11.749 1.00 48.19 195 TYR A C 1
ATOM 1600 O O . TYR A 1 195 ? -13.430 -7.068 11.799 1.00 48.19 195 TYR A O 1
ATOM 1608 N N . GLU A 1 196 ? -15.489 -7.330 12.727 1.00 41.06 196 GLU A N 1
ATOM 1609 C CA . GLU A 1 196 ? -15.185 -7.000 14.117 1.00 41.06 196 GLU A CA 1
ATOM 1610 C C . GLU A 1 196 ? -14.813 -8.308 14.832 1.00 41.06 196 GLU A C 1
ATOM 1612 O O . GLU A 1 196 ? -15.509 -9.310 14.659 1.00 41.06 196 GLU A O 1
ATOM 1617 N N . LEU A 1 197 ? -13.678 -8.325 15.537 1.00 46.09 197 LEU A N 1
ATOM 1618 C CA . LEU A 1 197 ? -13.296 -9.407 16.455 1.00 46.09 197 LEU A CA 1
ATOM 1619 C C . LEU A 1 197 ? -13.689 -9.043 17.883 1.00 46.09 197 LEU A C 1
ATOM 1621 O O . LEU A 1 197 ? -13.450 -7.868 18.249 1.00 46.09 197 LEU A O 1
#

Foldseek 3Di:
DDPPPPVVVVVVVVVVVVVVVVVVVVVVVVVVVVVVVVLVVQVVLLVVLVVQLVVLLQVLVVLLLVLLVLLLVLLVQLPDPPCVSNVVSVVVNVVSQVVNLVSQVVSLVSNVPSQQFAPVLSVLCQVQDQFDAPDSRHFDADPSRRGHGDPPQWRWGWTGGNDDDDPPDDTFTWTWTFGFDPPSDDDGDGDTDTDTD